Protein AF-A0A1H9EYM8-F1 (afdb_monomer_lite)

pLDDT: mean 91.27, std 9.32, range [53.41, 98.62]

Secondary structure (DSSP, 8-state):
-EEEEE-THHHHHHH-HHHHSHHHHHHHHHHHHHTTGGGGGT--HHHHHHHHHHHHHHHHHHHTT-----TTS--HHHHHHHHHHHHH--TT--TTTS-HHHHHHHHHHHHHT-SSHHHHHHHHHIIIIIIHHHHHHHHHGGGGGGGGGGG--HHHHHHHHTSSEEEES-SS-HHHHHHTTSS-EEETT--TTSB-TT-TT--GGGGGGGBS----S-HHHHHTSTTS-GGG-HHHHHT--EEEEEES--TTS-HHHHHHHHH-TTEEEEEEEESSHHHHHHHHHHS-GGGTTSEEEEEHHHHHHHS--

Radius of gyration: 19.39 Å; chains: 1; bounding box: 50×38×54 Å

Foldseek 3Di:
DEEEEEEQLLLCLLVHPCQRPQLNLLVLLLVCLVVVVCVVVVDDSVVLVVLLVLLFVLLLCLLVVVADADPPDDPVLLVVVSVVSVVQDDSPDGSSRDGLQSSLSSLVSQLRPDPDVVSVVVSVCCPPVNSLLSSLVSNCVQVVSQCSLVRFFPVRLVVLLVGQEYEYCDQHCSNCVSVVPSHHYAHLQFHLVAADPPQVPDDPSSRSSGTSGHRHSDCCSSPNCVVVDCRRVVVVLLVDAEEYEYAHDALPPDLPSLQSVLPNPRYQAYEYADQDVVRVVSNLVSNDDNHNVRYHYHHNVVVVVVRND

Sequence (309 aa):
MKTLIVGNGIDIQFGGVSEYCNYAILVRMLKNVNADKYSVLGFSKLDLLDILDTCEKTNKKIIQNEVGIPEENDYLFLQMEMARVRRMYTSDSSLLDIGLEDLFLAVEVLYLNSLNDEDRSFCQYAKDEILQPIILDAIYNDGKINELYKNYPDSFVRYLKSHDAIFTLNYDTNIESAVEGEVPVYHIHGCFSDYAKKTERKIESLKHMYCNGIMSWYWLEKFGDEELDSRYGISELKNIDGHVELLGMSPCNDEQLFIRLMENKRIKSCDYYYFDRSDAIEIRKHLCGHLAGHITNKSVKNFWKRYSA

Structure (mmCIF, N/CA/C/O backbone):
data_AF-A0A1H9EYM8-F1
#
_entry.id   AF-A0A1H9EYM8-F1
#
loop_
_atom_site.group_PDB
_atom_site.id
_atom_site.type_symbol
_atom_site.label_atom_id
_atom_site.label_alt_id
_atom_site.label_comp_id
_atom_site.label_asym_id
_atom_site.label_entity_id
_atom_site.label_seq_id
_atom_site.pdbx_PDB_ins_code
_atom_site.Cartn_x
_atom_site.Cartn_y
_atom_site.Cartn_z
_atom_site.occupancy
_atom_site.B_iso_or_equiv
_atom_site.auth_seq_id
_atom_site.auth_comp_id
_atom_site.auth_asym_id
_atom_site.auth_atom_id
_atom_site.pdbx_PDB_model_num
ATOM 1 N N . MET A 1 1 ? -10.970 11.462 21.144 1.00 90.00 1 MET A N 1
ATOM 2 C CA . MET A 1 1 ? -11.424 10.740 19.949 1.00 90.00 1 MET A CA 1
ATOM 3 C C . MET A 1 1 ? -10.901 9.308 19.976 1.00 90.00 1 MET A C 1
ATOM 5 O O . MET A 1 1 ? -9.856 9.055 20.577 1.00 90.00 1 MET A O 1
ATOM 9 N N . LYS A 1 2 ? -11.648 8.372 19.391 1.00 95.50 2 LYS A N 1
ATOM 10 C CA . LYS A 1 2 ? -11.254 6.992 19.123 1.00 95.50 2 LYS A CA 1
ATOM 11 C C . LYS A 1 2 ? -11.119 6.821 17.610 1.00 95.50 2 LYS A C 1
ATOM 13 O O . LYS A 1 2 ? -12.118 6.688 16.906 1.00 95.50 2 LYS A O 1
ATOM 18 N N . THR A 1 3 ? -9.886 6.831 17.125 1.00 98.38 3 THR A N 1
ATOM 19 C CA . THR A 1 3 ? -9.573 6.744 15.695 1.00 98.38 3 THR A CA 1
ATOM 20 C C . THR A 1 3 ? -9.034 5.370 15.341 1.00 98.38 3 THR A C 1
ATOM 22 O O . THR A 1 3 ? -8.248 4.801 16.095 1.00 98.38 3 THR A O 1
ATOM 25 N N . LEU A 1 4 ? -9.425 4.854 14.181 1.00 98.56 4 LEU A N 1
ATOM 26 C CA . LEU A 1 4 ? -8.879 3.628 13.614 1.00 98.56 4 LEU A CA 1
ATOM 27 C C . LEU A 1 4 ? -8.083 3.962 12.350 1.00 98.56 4 LEU A C 1
ATOM 29 O O . LEU A 1 4 ? -8.568 4.699 11.499 1.00 98.56 4 LEU A O 1
ATOM 33 N N . ILE A 1 5 ? -6.880 3.415 12.218 1.00 97.75 5 ILE A N 1
ATOM 34 C CA . ILE A 1 5 ? -6.086 3.458 10.990 1.00 97.75 5 ILE A CA 1
ATOM 35 C C . ILE A 1 5 ? -5.865 2.027 10.525 1.00 97.75 5 ILE A C 1
ATOM 37 O O . ILE A 1 5 ? -5.469 1.165 11.318 1.00 97.75 5 ILE A O 1
ATOM 41 N N . VAL A 1 6 ? -6.149 1.769 9.253 1.00 96.88 6 VAL A N 1
ATOM 42 C CA . VAL A 1 6 ? -6.163 0.415 8.708 1.00 96.88 6 VAL A CA 1
ATOM 43 C C . VAL A 1 6 ? -5.328 0.270 7.450 1.00 96.88 6 VAL A C 1
ATOM 45 O O . VAL A 1 6 ? -5.249 1.184 6.630 1.00 96.88 6 VAL A O 1
ATOM 48 N N . GLY A 1 7 ? -4.729 -0.910 7.303 1.00 95.25 7 GLY A N 1
ATOM 49 C CA . GLY A 1 7 ? -4.051 -1.339 6.083 1.00 95.25 7 GLY A CA 1
ATOM 50 C C . GLY A 1 7 ? -4.655 -2.605 5.479 1.00 95.25 7 GLY A C 1
ATOM 51 O O . GLY A 1 7 ? -5.687 -3.120 5.929 1.00 95.25 7 GLY A O 1
ATOM 52 N N . ASN A 1 8 ? -3.954 -3.146 4.483 1.00 94.19 8 ASN A N 1
ATOM 53 C CA . ASN A 1 8 ? -4.410 -4.268 3.655 1.00 94.19 8 ASN A CA 1
ATOM 54 C C . ASN A 1 8 ? -4.648 -5.574 4.430 1.00 94.19 8 ASN A C 1
ATOM 56 O O . ASN A 1 8 ? -5.220 -6.521 3.894 1.00 94.19 8 ASN A O 1
ATOM 60 N N . GLY A 1 9 ? -4.246 -5.653 5.702 1.00 95.88 9 GLY A N 1
ATOM 61 C CA . GLY A 1 9 ? -4.552 -6.791 6.561 1.00 95.88 9 GLY A CA 1
ATOM 62 C C . GLY A 1 9 ? -6.054 -7.063 6.700 1.00 95.88 9 GLY A C 1
ATOM 63 O O . GLY A 1 9 ? -6.423 -8.214 6.926 1.00 95.88 9 GLY A O 1
ATOM 64 N N . ILE A 1 10 ? -6.914 -6.048 6.535 1.00 96.75 10 ILE A N 1
ATOM 65 C CA . ILE A 1 10 ? -8.373 -6.236 6.470 1.00 96.75 10 ILE A CA 1
ATOM 66 C C . ILE A 1 10 ? -8.762 -6.984 5.188 1.00 96.75 10 ILE A C 1
ATOM 68 O O . ILE A 1 10 ? -9.443 -8.009 5.262 1.00 96.75 10 ILE A O 1
ATOM 72 N N . ASP A 1 11 ? -8.273 -6.541 4.032 1.00 97.56 11 ASP A N 1
ATOM 73 C CA . ASP A 1 11 ? -8.574 -7.165 2.738 1.00 97.56 11 ASP A CA 1
ATOM 74 C C . ASP A 1 11 ? -8.047 -8.601 2.688 1.00 97.56 11 ASP A C 1
ATOM 76 O O . ASP A 1 11 ? -8.721 -9.515 2.221 1.00 97.56 11 ASP A O 1
ATOM 80 N N . ILE A 1 12 ? -6.865 -8.843 3.259 1.00 96.94 12 ILE A N 1
ATOM 81 C CA . ILE A 1 12 ? -6.305 -10.189 3.416 1.00 96.94 12 ILE A CA 1
ATOM 82 C C . ILE A 1 12 ? -7.201 -11.054 4.308 1.00 96.94 12 ILE A C 1
ATOM 84 O O . ILE A 1 12 ? -7.421 -12.228 4.003 1.00 96.94 12 ILE A O 1
ATOM 88 N N . GLN A 1 13 ? -7.715 -10.499 5.407 1.00 96.88 13 GLN A N 1
ATOM 89 C CA . GLN A 1 13 ? -8.545 -11.242 6.351 1.00 96.88 13 GLN A CA 1
ATOM 90 C C . GLN A 1 13 ? -9.886 -11.669 5.737 1.00 96.88 13 GLN A C 1
ATOM 92 O O . GLN A 1 13 ? -10.323 -12.794 5.981 1.00 96.88 13 GLN A O 1
ATOM 97 N N . PHE A 1 14 ? -10.536 -10.800 4.960 1.00 96.94 14 PHE A N 1
ATOM 98 C CA . PHE A 1 14 ? -11.893 -11.043 4.444 1.00 96.94 14 PHE A CA 1
ATOM 99 C C . PHE A 1 14 ? -11.953 -11.430 2.962 1.00 96.94 14 PHE A C 1
ATOM 101 O O . PHE A 1 14 ? -12.967 -11.961 2.506 1.00 96.94 14 PHE A O 1
ATOM 108 N N . GLY A 1 15 ? -10.875 -11.206 2.216 1.00 96.44 15 GLY A N 1
ATOM 109 C CA . GLY A 1 15 ? -10.710 -11.625 0.826 1.00 96.44 15 GLY A CA 1
ATOM 110 C C . GLY A 1 15 ? -9.742 -12.794 0.635 1.00 96.44 15 GLY A C 1
ATOM 111 O O . GLY A 1 15 ? -9.758 -13.442 -0.408 1.00 96.44 15 GLY A O 1
ATOM 112 N N . GLY A 1 16 ? -8.938 -13.110 1.652 1.00 96.38 16 GLY A N 1
ATOM 113 C CA . GLY A 1 16 ? -8.064 -14.275 1.686 1.00 96.38 16 GLY A CA 1
ATOM 114 C C . GLY A 1 16 ? -6.616 -13.986 1.288 1.00 96.38 16 GLY A C 1
ATOM 115 O O . GLY A 1 16 ? -6.315 -13.225 0.368 1.00 96.38 16 GLY A O 1
ATOM 116 N N . VAL A 1 17 ? -5.695 -14.682 1.962 1.00 95.75 17 VAL A N 1
ATOM 117 C CA . VAL A 1 17 ? -4.242 -14.578 1.734 1.00 95.75 17 VAL A CA 1
ATOM 118 C C . VAL A 1 17 ? -3.866 -14.923 0.292 1.00 95.75 17 VAL A C 1
ATOM 120 O O . VAL A 1 17 ? -2.993 -14.277 -0.275 1.00 95.75 17 VAL A O 1
ATOM 123 N N . SER A 1 18 ? -4.535 -15.899 -0.329 1.00 96.56 18 SER A N 1
ATOM 124 C CA . SER A 1 18 ? -4.261 -16.303 -1.715 1.00 96.56 18 SER A CA 1
ATOM 125 C C . SER A 1 18 ? -4.633 -15.246 -2.754 1.00 96.56 18 SER A C 1
ATOM 127 O O . SER A 1 18 ? -4.222 -15.375 -3.903 1.00 96.56 18 SER A O 1
ATOM 129 N N . GLU A 1 19 ? -5.401 -14.229 -2.363 1.00 96.75 19 GLU A N 1
ATOM 130 C CA . GLU A 1 19 ? -5.860 -13.169 -3.252 1.00 96.75 19 GLU A CA 1
ATOM 131 C C . GLU A 1 19 ? -5.194 -11.835 -2.927 1.00 96.75 19 GLU A C 1
ATOM 133 O O . GLU A 1 19 ? -4.664 -11.210 -3.833 1.00 96.75 19 GLU A O 1
ATOM 138 N N . TYR A 1 20 ? -5.158 -11.397 -1.668 1.00 96.88 20 TYR A N 1
ATOM 139 C CA . TYR A 1 20 ? -4.823 -9.999 -1.351 1.00 96.88 20 TYR A CA 1
ATOM 140 C C . TYR A 1 20 ? -3.502 -9.803 -0.607 1.00 96.88 20 TYR A C 1
ATOM 142 O O . TYR A 1 20 ? -3.174 -8.685 -0.218 1.00 96.88 20 TYR A O 1
ATOM 150 N N . CYS A 1 21 ? -2.703 -10.860 -0.416 1.00 95.62 21 CYS A N 1
ATOM 151 C CA . CYS A 1 21 ? -1.336 -10.660 0.064 1.00 95.62 21 CYS A CA 1
ATOM 152 C C . CYS A 1 21 ? -0.430 -10.101 -1.048 1.00 95.62 21 CYS A C 1
ATOM 154 O O . CYS A 1 21 ? -0.705 -10.274 -2.236 1.00 95.62 21 CYS A O 1
ATOM 156 N N . ASN A 1 22 ? 0.688 -9.484 -0.653 1.00 94.50 22 ASN A N 1
ATOM 157 C CA . ASN A 1 22 ? 1.686 -8.909 -1.564 1.00 94.50 22 ASN A CA 1
ATOM 158 C C . ASN A 1 22 ? 2.082 -9.874 -2.699 1.00 94.50 22 ASN A C 1
ATOM 160 O O . ASN A 1 22 ? 2.002 -9.531 -3.876 1.00 94.50 22 ASN A O 1
ATOM 164 N N . TYR A 1 23 ? 2.414 -11.118 -2.339 1.00 96.50 23 TYR A N 1
ATOM 165 C CA . TYR A 1 23 ? 2.767 -12.169 -3.294 1.00 96.50 23 TYR A CA 1
ATOM 166 C C . TYR A 1 23 ? 1.644 -12.434 -4.310 1.00 96.50 23 TYR A C 1
ATOM 168 O O . TYR A 1 23 ? 1.892 -12.510 -5.512 1.00 96.50 23 TYR A O 1
ATOM 176 N N . ALA A 1 24 ? 0.394 -12.546 -3.851 1.00 98.12 24 ALA A N 1
ATOM 177 C CA . ALA A 1 24 ? -0.749 -12.816 -4.720 1.00 98.12 24 ALA A CA 1
ATOM 178 C C . ALA A 1 24 ? -1.009 -11.670 -5.712 1.00 98.12 24 ALA A C 1
ATOM 180 O O . ALA A 1 24 ? -1.299 -11.923 -6.884 1.00 98.12 24 ALA A O 1
ATOM 181 N N . ILE A 1 25 ? -0.844 -10.421 -5.267 1.00 98.31 25 ILE A N 1
ATOM 182 C CA . ILE A 1 25 ? -0.957 -9.228 -6.114 1.00 98.31 25 ILE A CA 1
ATOM 183 C C . ILE A 1 25 ? 0.135 -9.232 -7.192 1.00 98.31 25 ILE A C 1
ATOM 185 O O . ILE A 1 25 ? -0.185 -9.099 -8.373 1.00 98.31 25 ILE A O 1
ATOM 189 N N . LEU A 1 26 ? 1.399 -9.471 -6.829 1.00 98.00 26 LEU A N 1
ATOM 190 C CA . LEU A 1 26 ? 2.508 -9.547 -7.791 1.00 98.00 26 LEU A CA 1
ATOM 191 C C . LEU A 1 26 ? 2.336 -10.694 -8.796 1.00 98.00 26 LEU A C 1
ATOM 193 O O . LEU A 1 26 ? 2.548 -10.515 -9.997 1.00 98.00 26 LEU A O 1
ATOM 197 N N . VAL A 1 27 ? 1.871 -11.862 -8.340 1.00 98.50 27 VAL A N 1
ATOM 198 C CA . VAL A 1 27 ? 1.523 -12.980 -9.229 1.00 98.50 27 VAL A CA 1
ATOM 199 C C . VAL A 1 27 ? 0.413 -12.581 -10.201 1.00 98.50 27 VAL A C 1
ATOM 201 O O . VAL A 1 27 ? 0.489 -12.923 -11.384 1.00 98.50 27 VAL A O 1
ATOM 204 N N . ARG A 1 28 ? -0.620 -11.865 -9.742 1.00 98.56 28 ARG A N 1
ATOM 205 C CA . ARG A 1 28 ? -1.702 -11.387 -10.615 1.00 98.56 28 ARG A CA 1
ATOM 206 C C . ARG A 1 28 ? -1.192 -10.369 -11.631 1.00 98.56 28 ARG A C 1
ATOM 208 O O . ARG A 1 28 ? -1.511 -10.509 -12.807 1.00 98.56 28 ARG A O 1
ATOM 215 N N . MET A 1 29 ? -0.353 -9.423 -11.214 1.00 98.38 29 MET A N 1
ATOM 216 C CA . MET A 1 29 ? 0.304 -8.470 -12.112 1.00 98.38 29 MET A CA 1
ATOM 217 C C . MET A 1 29 ? 1.072 -9.204 -13.220 1.00 98.38 29 MET A C 1
ATOM 219 O O . MET A 1 29 ? 0.829 -8.965 -14.402 1.00 98.38 29 MET A O 1
ATOM 223 N N . LEU A 1 30 ? 1.925 -10.174 -12.867 1.00 98.44 30 LEU A N 1
ATOM 224 C CA . LEU A 1 30 ? 2.668 -10.967 -13.851 1.00 98.44 30 LEU A CA 1
ATOM 225 C C . LEU A 1 30 ? 1.757 -11.783 -14.769 1.00 98.44 30 LEU A C 1
ATOM 227 O O . LEU A 1 30 ? 2.055 -11.916 -15.956 1.00 98.44 30 LEU A O 1
ATOM 231 N N . LYS A 1 31 ? 0.651 -12.335 -14.258 1.00 98.50 31 LYS A N 1
ATOM 232 C CA . LYS A 1 31 ? -0.346 -13.026 -15.089 1.00 98.50 31 LYS A CA 1
ATOM 233 C C . LYS A 1 31 ? -0.996 -12.069 -16.086 1.00 98.50 31 LYS A C 1
ATOM 235 O O . LYS A 1 31 ? -1.095 -12.425 -17.257 1.00 98.50 31 LYS A O 1
ATOM 240 N N . ASN A 1 32 ? -1.371 -10.864 -15.656 1.00 98.38 32 ASN A N 1
ATOM 241 C CA . ASN A 1 32 ? -1.964 -9.841 -16.519 1.00 98.38 32 ASN A CA 1
ATOM 242 C C . ASN A 1 32 ? -0.994 -9.410 -17.630 1.00 98.38 32 ASN A C 1
ATOM 244 O O . ASN A 1 32 ? -1.381 -9.388 -18.799 1.00 98.38 32 ASN A O 1
ATOM 248 N N . VAL A 1 33 ? 0.276 -9.156 -17.288 1.00 98.38 33 VAL A N 1
ATOM 249 C CA . VAL A 1 33 ? 1.337 -8.857 -18.268 1.00 98.38 33 VAL A CA 1
ATOM 250 C C . VAL A 1 33 ? 1.516 -10.025 -19.240 1.00 98.38 33 VAL A C 1
ATOM 252 O O . VAL A 1 33 ? 1.540 -9.840 -20.454 1.00 98.38 33 VAL A O 1
ATOM 255 N N . ASN A 1 34 ? 1.591 -11.260 -18.734 1.00 98.38 34 ASN A N 1
ATOM 256 C CA . ASN A 1 34 ? 1.801 -12.431 -19.581 1.00 98.38 34 ASN A CA 1
ATOM 257 C C . ASN A 1 34 ? 0.634 -12.746 -20.517 1.00 98.38 34 ASN A C 1
ATOM 259 O O . ASN A 1 34 ? 0.879 -13.308 -21.589 1.00 98.38 34 ASN A O 1
ATOM 263 N N . ALA A 1 35 ? -0.583 -12.386 -20.115 1.00 98.06 35 ALA A N 1
ATOM 264 C CA . ALA A 1 35 ? -1.804 -12.494 -20.904 1.00 98.06 35 ALA A CA 1
ATOM 265 C C . ALA A 1 35 ? -1.993 -11.333 -21.897 1.00 98.06 35 ALA A C 1
ATOM 267 O O . ALA A 1 35 ? -3.018 -11.291 -22.570 1.00 98.06 35 ALA A O 1
ATOM 268 N N . ASP A 1 36 ? -1.031 -10.408 -21.986 1.00 97.44 36 ASP A N 1
ATOM 269 C CA . ASP A 1 36 ? -1.069 -9.251 -22.886 1.00 97.44 36 ASP A CA 1
ATOM 270 C C . ASP A 1 36 ? -2.261 -8.307 -22.615 1.00 97.44 36 ASP A C 1
ATOM 272 O O . ASP A 1 36 ? -2.760 -7.623 -23.512 1.00 97.44 36 ASP A O 1
ATOM 276 N N . LYS A 1 37 ? -2.719 -8.250 -21.348 1.00 97.19 37 LYS A N 1
ATOM 277 C CA . LYS A 1 37 ? -3.889 -7.460 -20.905 1.00 97.19 37 LYS A CA 1
ATOM 278 C C . LYS A 1 37 ? -3.764 -5.976 -21.269 1.00 97.19 37 LYS A C 1
ATOM 280 O O . LYS A 1 37 ? -4.763 -5.328 -21.571 1.00 97.19 37 LYS A O 1
ATOM 285 N N . TYR A 1 38 ? -2.544 -5.442 -21.242 1.00 96.62 38 TYR A N 1
ATOM 286 C CA . TYR A 1 38 ? -2.270 -4.013 -21.416 1.00 96.62 38 TYR A CA 1
ATOM 287 C C . TYR A 1 38 ? -1.927 -3.608 -22.859 1.00 96.62 38 TYR A C 1
ATOM 289 O O . TYR A 1 38 ? -1.707 -2.426 -23.118 1.00 96.62 38 TYR A O 1
ATOM 297 N N . SER A 1 39 ? -1.963 -4.541 -23.817 1.00 95.56 39 SER A N 1
ATOM 298 C CA . SER A 1 39 ? -1.790 -4.243 -25.251 1.00 95.56 39 SER A CA 1
ATOM 299 C C . SER A 1 39 ? -2.803 -3.217 -25.769 1.00 95.56 39 SER A C 1
ATOM 301 O O . SER A 1 39 ? -2.493 -2.411 -26.645 1.00 95.56 39 SER A O 1
ATOM 303 N N . VAL A 1 40 ? -3.996 -3.173 -25.165 1.00 93.12 40 VAL A N 1
ATOM 304 C CA . VAL A 1 40 ? -5.054 -2.196 -25.469 1.00 93.12 40 VAL A CA 1
ATOM 305 C C . VAL A 1 40 ? -4.630 -0.749 -25.184 1.00 93.12 40 VAL A C 1
ATOM 307 O O . VAL A 1 40 ? -5.195 0.180 -25.755 1.00 93.12 40 VAL A O 1
ATOM 310 N N . LEU A 1 41 ? -3.650 -0.561 -24.293 1.00 91.81 41 LEU A N 1
ATOM 311 C CA . LEU A 1 41 ? -3.049 0.727 -23.942 1.00 91.81 41 LEU A CA 1
ATOM 312 C C . LEU A 1 41 ? -1.805 1.032 -24.795 1.00 91.81 41 LEU A C 1
ATOM 314 O O . LEU A 1 41 ? -1.166 2.060 -24.601 1.00 91.81 41 LEU A O 1
ATOM 318 N N . GLY A 1 42 ? -1.455 0.147 -25.734 1.00 92.62 42 GLY A N 1
ATOM 319 C CA . GLY A 1 42 ? -0.242 0.240 -26.542 1.00 92.62 42 GLY A CA 1
ATOM 320 C C . GLY A 1 42 ? 1.015 -0.289 -25.848 1.00 92.62 42 GLY A C 1
ATOM 321 O O . GLY A 1 42 ? 2.107 -0.111 -26.381 1.00 92.62 42 GLY A O 1
ATOM 322 N N . PHE A 1 43 ? 0.893 -0.939 -24.686 1.00 94.94 43 PHE A N 1
ATOM 323 C CA . PHE A 1 43 ? 2.043 -1.507 -23.984 1.00 94.94 43 PHE A CA 1
ATOM 324 C C . PHE A 1 43 ? 2.397 -2.890 -24.530 1.00 94.94 43 PHE A C 1
ATOM 326 O O . PHE A 1 43 ? 1.567 -3.797 -24.553 1.00 94.94 43 PHE A O 1
ATOM 333 N N . SER A 1 44 ? 3.653 -3.052 -24.943 1.00 96.62 44 SER A N 1
ATOM 334 C CA . SER A 1 44 ? 4.223 -4.336 -25.351 1.00 96.62 44 SER A CA 1
ATOM 335 C C . SER A 1 44 ? 4.481 -5.212 -24.127 1.00 96.62 44 SER A C 1
ATOM 337 O O . SER A 1 44 ? 5.135 -4.788 -23.174 1.00 96.62 44 SER A O 1
ATOM 339 N N . LYS A 1 45 ? 4.033 -6.473 -24.169 1.00 97.88 45 LYS A N 1
ATOM 340 C CA . LYS A 1 45 ? 4.367 -7.474 -23.146 1.00 97.88 45 LYS A CA 1
ATOM 341 C C . LYS A 1 45 ? 5.874 -7.579 -22.887 1.00 97.88 45 LYS A C 1
ATOM 343 O O . LYS A 1 45 ? 6.267 -7.758 -21.737 1.00 97.88 45 LYS A O 1
ATOM 348 N N . LEU A 1 46 ? 6.706 -7.522 -23.930 1.00 97.75 46 LEU A N 1
ATOM 349 C CA . LEU A 1 46 ? 8.159 -7.654 -23.778 1.00 97.75 46 LEU A CA 1
ATOM 350 C C . LEU A 1 46 ? 8.737 -6.474 -22.995 1.00 97.75 46 LEU A C 1
ATOM 352 O O . LEU A 1 46 ? 9.513 -6.695 -22.073 1.00 97.75 46 LEU A O 1
ATOM 356 N N . ASP A 1 47 ? 8.287 -5.260 -23.298 1.00 96.88 47 ASP A N 1
ATOM 357 C CA . ASP A 1 47 ? 8.761 -4.031 -22.658 1.00 96.88 47 ASP A CA 1
ATOM 358 C C . ASP A 1 47 ? 8.361 -4.012 -21.177 1.00 96.88 47 ASP A C 1
ATOM 360 O O . ASP A 1 47 ? 9.162 -3.681 -20.308 1.00 96.88 47 ASP A O 1
ATOM 364 N N . LEU A 1 48 ? 7.134 -4.447 -20.864 1.00 98.12 48 LEU A N 1
ATOM 365 C CA . LEU A 1 48 ? 6.673 -4.571 -19.479 1.00 98.12 48 LEU A CA 1
ATOM 366 C C . LEU A 1 48 ? 7.500 -5.590 -18.685 1.00 98.12 48 LEU A C 1
ATOM 368 O O . LEU A 1 48 ? 7.830 -5.344 -17.526 1.00 98.12 48 LEU A O 1
ATOM 372 N N . LEU A 1 49 ? 7.838 -6.732 -19.290 1.00 98.19 49 LEU A N 1
ATOM 373 C CA . LEU A 1 49 ? 8.696 -7.730 -18.648 1.00 98.19 49 LEU A CA 1
ATOM 374 C C . LEU A 1 49 ? 10.128 -7.213 -18.454 1.00 98.19 49 LEU A C 1
ATOM 376 O O . LEU A 1 49 ? 10.718 -7.494 -17.415 1.00 98.19 49 LEU A O 1
ATOM 380 N N . ASP A 1 50 ? 10.659 -6.441 -19.403 1.00 97.94 50 ASP A N 1
ATOM 381 C CA . ASP A 1 50 ? 11.994 -5.838 -19.313 1.00 97.94 50 ASP A CA 1
ATOM 382 C C . ASP A 1 50 ? 12.083 -4.786 -18.196 1.00 97.94 50 ASP A C 1
ATOM 384 O O . ASP A 1 50 ? 13.038 -4.782 -17.416 1.00 97.94 50 ASP A O 1
ATOM 388 N N . ILE A 1 51 ? 11.044 -3.958 -18.027 1.00 97.69 51 ILE A N 1
ATOM 389 C CA . ILE A 1 51 ? 10.945 -3.009 -16.905 1.00 97.69 51 ILE A CA 1
ATOM 390 C C . ILE A 1 51 ? 10.951 -3.755 -15.563 1.00 97.69 51 ILE A C 1
ATOM 392 O O . ILE A 1 51 ? 11.688 -3.380 -14.647 1.00 97.69 51 ILE A O 1
ATOM 396 N N . LEU A 1 52 ? 10.154 -4.820 -15.434 1.00 97.81 52 LEU A N 1
ATOM 397 C CA . LEU A 1 52 ? 10.069 -5.605 -14.198 1.00 97.81 52 LEU A CA 1
ATOM 398 C C . LEU A 1 52 ? 11.383 -6.334 -13.879 1.00 97.81 52 LEU A C 1
ATOM 400 O O . LEU A 1 52 ? 11.823 -6.318 -12.730 1.00 97.81 52 LEU A O 1
ATOM 404 N N . ASP A 1 53 ? 12.036 -6.919 -14.885 1.00 97.44 53 ASP A N 1
ATOM 405 C CA . ASP A 1 53 ? 13.354 -7.552 -14.744 1.00 97.44 53 ASP A CA 1
ATOM 406 C C . ASP A 1 53 ? 14.437 -6.527 -14.368 1.00 97.44 53 ASP A C 1
ATOM 408 O O . ASP A 1 53 ? 15.274 -6.779 -13.498 1.00 97.44 53 ASP A O 1
ATOM 412 N N . THR A 1 54 ? 14.382 -5.325 -14.944 1.00 97.19 54 THR A N 1
ATOM 413 C CA . THR A 1 54 ? 15.274 -4.214 -14.589 1.00 97.19 54 THR A CA 1
ATOM 414 C C . THR A 1 54 ? 15.080 -3.777 -13.133 1.00 97.19 54 THR A C 1
ATOM 416 O O . THR A 1 54 ? 16.064 -3.564 -12.411 1.00 97.19 54 THR A O 1
ATOM 419 N N . CYS A 1 55 ? 13.831 -3.712 -12.659 1.00 96.50 55 CYS A N 1
ATOM 420 C CA . CYS A 1 55 ? 13.518 -3.438 -11.255 1.00 96.50 55 CYS A CA 1
ATOM 421 C C . CYS A 1 55 ? 14.039 -4.549 -10.331 1.00 96.50 55 CYS A C 1
ATOM 423 O O . CYS A 1 55 ? 14.674 -4.252 -9.319 1.00 96.50 55 CYS A O 1
ATOM 425 N N . GLU A 1 56 ? 13.835 -5.823 -10.683 1.00 96.00 56 GLU A N 1
ATOM 426 C CA . GLU A 1 56 ? 14.342 -6.964 -9.910 1.00 96.00 56 GLU A CA 1
ATOM 427 C C . GLU A 1 56 ? 15.875 -6.939 -9.806 1.00 96.00 56 GLU A C 1
ATOM 429 O O . GLU A 1 56 ? 16.431 -7.039 -8.710 1.00 96.00 56 GLU A O 1
ATOM 434 N N . LYS A 1 57 ? 16.577 -6.749 -10.930 1.00 96.50 57 LYS A N 1
ATOM 435 C CA . LYS A 1 57 ? 18.046 -6.643 -10.965 1.00 96.50 57 LYS A CA 1
ATOM 436 C C . LYS A 1 57 ? 18.555 -5.488 -10.113 1.00 96.50 57 LYS A C 1
ATOM 438 O O . LYS A 1 57 ? 19.565 -5.627 -9.424 1.00 96.50 57 LYS A O 1
ATOM 443 N N . THR A 1 58 ? 17.864 -4.354 -10.149 1.00 96.25 58 THR A N 1
ATOM 444 C CA . THR A 1 58 ? 18.227 -3.189 -9.339 1.00 96.25 58 THR A CA 1
ATOM 445 C C . THR A 1 58 ? 18.013 -3.464 -7.856 1.00 96.25 58 THR A C 1
ATOM 447 O O . THR A 1 58 ? 18.915 -3.212 -7.062 1.00 96.25 58 THR A O 1
ATOM 450 N N . ASN A 1 59 ? 16.888 -4.074 -7.477 1.00 95.38 59 ASN A N 1
ATOM 451 C CA . ASN A 1 59 ? 16.650 -4.493 -6.097 1.00 95.38 59 ASN A CA 1
ATOM 452 C C . ASN A 1 59 ? 17.712 -5.478 -5.596 1.00 95.38 59 ASN A C 1
ATOM 454 O O . ASN A 1 59 ? 18.213 -5.306 -4.486 1.00 95.38 59 ASN A O 1
ATOM 458 N N . LYS A 1 60 ? 18.155 -6.436 -6.421 1.00 95.94 60 LYS A N 1
ATOM 459 C CA . LYS A 1 60 ? 19.273 -7.331 -6.066 1.00 95.94 60 LYS A CA 1
ATOM 460 C C . LYS A 1 60 ? 20.555 -6.558 -5.761 1.00 95.94 60 LYS A C 1
ATOM 462 O O . LYS A 1 60 ? 21.154 -6.782 -4.710 1.00 95.94 60 LYS A O 1
ATOM 467 N N . LYS A 1 61 ? 20.912 -5.571 -6.590 1.00 96.44 61 LYS A N 1
ATOM 468 C CA . LYS A 1 61 ? 22.057 -4.684 -6.318 1.00 96.44 61 LYS A CA 1
ATOM 469 C C . LYS A 1 61 ? 21.886 -3.897 -5.017 1.00 96.44 61 LYS A C 1
ATOM 471 O O . LYS A 1 61 ? 22.857 -3.717 -4.283 1.00 96.44 61 LYS A O 1
ATOM 476 N N . ILE A 1 62 ? 20.673 -3.430 -4.703 1.00 95.94 62 ILE A N 1
ATOM 477 C CA . ILE A 1 62 ? 20.383 -2.731 -3.439 1.00 95.94 62 ILE A CA 1
ATOM 478 C C . ILE A 1 62 ? 20.619 -3.676 -2.256 1.00 95.94 62 ILE A C 1
ATOM 480 O O . ILE A 1 62 ? 21.355 -3.310 -1.337 1.00 95.94 62 ILE A O 1
ATOM 484 N N . ILE A 1 63 ? 20.055 -4.889 -2.303 1.00 95.94 63 ILE A N 1
ATOM 485 C CA . ILE A 1 63 ? 20.184 -5.936 -1.274 1.00 95.94 63 ILE A CA 1
ATOM 486 C C . ILE A 1 63 ? 21.655 -6.309 -1.050 1.00 95.94 63 ILE A C 1
ATOM 488 O O . ILE A 1 63 ? 22.103 -6.411 0.091 1.00 95.94 63 ILE A O 1
ATOM 492 N N . GLN A 1 64 ? 22.424 -6.458 -2.129 1.00 95.56 64 GLN A N 1
ATOM 493 C CA . GLN A 1 64 ? 23.847 -6.813 -2.093 1.00 95.56 64 GLN A CA 1
ATOM 494 C C . GLN A 1 64 ? 24.767 -5.628 -1.760 1.00 95.56 64 GLN A C 1
ATOM 496 O O . GLN A 1 64 ? 25.976 -5.810 -1.630 1.00 95.56 64 GLN A O 1
ATOM 501 N N . ASN A 1 65 ? 24.210 -4.423 -1.578 1.00 95.06 65 ASN A N 1
ATOM 502 C CA . ASN A 1 65 ? 24.962 -3.187 -1.3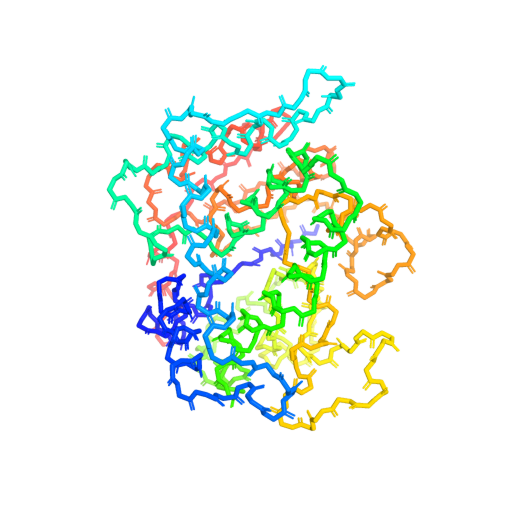51 1.00 95.06 65 ASN A CA 1
ATOM 503 C C . ASN A 1 65 ? 25.958 -2.864 -2.490 1.00 95.06 65 ASN A C 1
ATOM 505 O O . ASN A 1 65 ? 27.030 -2.313 -2.254 1.00 95.06 65 ASN A O 1
ATOM 509 N N . GLU A 1 66 ? 25.592 -3.201 -3.729 1.00 95.56 66 GLU A N 1
ATOM 510 C CA . GLU A 1 66 ? 26.374 -2.955 -4.953 1.00 95.56 66 GLU A CA 1
ATOM 511 C C . GLU A 1 66 ? 25.997 -1.640 -5.653 1.00 95.56 66 GLU A C 1
ATOM 513 O O . GLU A 1 66 ? 26.692 -1.193 -6.564 1.00 95.56 66 GLU A O 1
ATOM 518 N N . VAL A 1 67 ? 24.892 -1.016 -5.238 1.00 93.69 67 VAL A N 1
ATOM 519 C CA . VAL A 1 67 ? 24.456 0.303 -5.707 1.00 93.69 67 VAL A CA 1
ATOM 520 C C . VAL A 1 67 ? 24.173 1.217 -4.518 1.00 93.69 67 VAL A C 1
ATOM 522 O O . VAL A 1 67 ? 23.654 0.788 -3.479 1.00 93.69 67 VAL A O 1
ATOM 525 N N . GLY A 1 68 ? 24.542 2.484 -4.683 1.00 87.00 68 GLY A N 1
ATOM 526 C CA . GLY A 1 68 ? 24.314 3.564 -3.733 1.00 87.00 68 GLY A CA 1
ATOM 527 C C . GLY A 1 68 ? 23.586 4.733 -4.387 1.00 87.00 68 GLY A C 1
ATOM 528 O O . GLY A 1 68 ? 23.229 4.696 -5.565 1.00 87.00 68 GLY A O 1
ATOM 529 N N . ILE A 1 69 ? 23.382 5.779 -3.599 1.00 85.50 69 ILE A N 1
ATOM 530 C CA . ILE A 1 69 ? 22.936 7.078 -4.095 1.00 85.50 69 ILE A CA 1
ATOM 531 C C . ILE A 1 69 ? 24.158 7.982 -4.337 1.00 85.50 69 ILE A C 1
ATOM 533 O O . ILE A 1 69 ? 25.168 7.811 -3.646 1.00 85.50 69 ILE A O 1
ATOM 537 N N . PRO A 1 70 ? 24.095 8.940 -5.275 1.00 82.56 70 PRO A N 1
ATOM 538 C CA . PRO A 1 70 ? 25.145 9.946 -5.434 1.00 82.56 70 PRO A CA 1
ATOM 539 C C . PRO A 1 70 ? 25.359 10.759 -4.144 1.00 82.56 70 PRO A C 1
ATOM 541 O O . PRO A 1 70 ? 24.391 11.141 -3.488 1.00 82.56 70 PRO A O 1
ATOM 544 N N . GLU A 1 71 ? 26.619 11.053 -3.797 1.00 73.00 71 GLU A N 1
ATOM 545 C CA . GLU A 1 71 ? 27.000 11.772 -2.560 1.00 73.00 71 GLU A CA 1
ATOM 546 C C . GLU A 1 71 ? 26.500 13.228 -2.509 1.00 73.00 71 GLU A C 1
ATOM 548 O O . GLU A 1 71 ? 26.516 13.861 -1.456 1.00 73.00 71 GLU A O 1
ATOM 553 N N . GLU A 1 72 ? 26.052 13.765 -3.643 1.00 64.75 72 GLU A N 1
ATOM 554 C CA . GLU A 1 72 ? 25.764 15.189 -3.826 1.00 64.75 72 GLU A CA 1
ATOM 555 C C . GLU A 1 72 ? 24.425 15.642 -3.210 1.00 64.75 72 GLU A C 1
ATOM 557 O O . GLU A 1 72 ? 24.152 16.839 -3.182 1.00 64.75 72 GLU A O 1
ATOM 562 N N . ASN A 1 73 ? 23.612 14.724 -2.666 1.00 62.31 73 ASN A N 1
ATOM 563 C CA . ASN A 1 73 ? 22.280 15.018 -2.126 1.00 62.31 73 ASN A CA 1
ATOM 564 C C . ASN A 1 73 ? 21.971 14.241 -0.831 1.00 62.31 73 ASN A C 1
ATOM 566 O O . ASN A 1 73 ? 22.202 13.034 -0.728 1.00 62.31 73 ASN A O 1
ATOM 570 N N . ASP A 1 74 ? 21.359 14.925 0.141 1.00 68.75 74 ASP A N 1
ATOM 571 C CA . ASP A 1 74 ? 20.893 14.333 1.402 1.00 68.75 74 ASP A CA 1
ATOM 572 C C . ASP A 1 74 ? 19.562 13.581 1.202 1.00 68.75 74 ASP A C 1
ATOM 574 O O . ASP A 1 74 ? 18.480 14.059 1.545 1.00 68.75 74 ASP A O 1
ATOM 578 N N . TYR A 1 75 ? 19.622 12.394 0.589 1.00 81.88 75 TYR A N 1
ATOM 579 C CA . TYR A 1 75 ? 18.464 11.502 0.445 1.00 81.88 75 TYR A CA 1
ATOM 580 C C . TYR A 1 75 ? 18.299 10.573 1.659 1.00 81.88 75 TYR A C 1
ATOM 582 O O . TYR A 1 75 ? 18.190 9.355 1.507 1.00 81.88 75 TYR A O 1
ATOM 590 N N . LEU A 1 76 ? 18.283 11.127 2.875 1.00 81.50 76 LEU A N 1
ATOM 591 C CA . LEU A 1 76 ? 18.238 10.353 4.122 1.00 81.50 76 LEU A CA 1
ATOM 592 C C . LEU A 1 76 ? 17.149 9.264 4.131 1.00 81.50 76 LEU A C 1
ATOM 594 O O . LEU A 1 76 ? 17.438 8.109 4.438 1.00 81.50 76 LEU A O 1
ATOM 598 N N . PHE A 1 77 ? 15.914 9.597 3.739 1.00 80.50 77 PHE A N 1
ATOM 599 C CA . PHE A 1 77 ? 14.815 8.623 3.696 1.00 80.50 77 PHE A CA 1
ATOM 600 C C . PHE A 1 77 ? 15.073 7.484 2.706 1.00 80.50 77 PHE A C 1
ATOM 602 O O . PHE A 1 77 ? 14.835 6.326 3.031 1.00 80.50 77 PHE A O 1
ATOM 609 N N . LEU A 1 78 ? 15.628 7.788 1.530 1.00 85.94 78 LEU A N 1
ATOM 610 C CA . LEU A 1 78 ? 15.985 6.763 0.552 1.00 85.94 78 LEU A CA 1
ATOM 611 C C . LEU A 1 78 ? 17.078 5.836 1.100 1.00 85.94 78 LEU A C 1
ATOM 613 O O . LEU A 1 78 ? 16.982 4.618 0.970 1.00 85.94 78 LEU A O 1
ATOM 617 N N . GLN A 1 79 ? 18.090 6.393 1.774 1.00 87.81 79 GLN A N 1
ATOM 618 C CA . GLN A 1 79 ? 19.126 5.590 2.429 1.00 87.81 79 GLN A CA 1
ATOM 619 C C . GLN A 1 79 ? 18.537 4.677 3.515 1.00 87.81 79 GLN A C 1
ATOM 621 O O . GLN A 1 79 ? 18.944 3.517 3.631 1.00 87.81 79 GLN A O 1
ATOM 626 N N . MET A 1 80 ? 17.578 5.178 4.302 1.00 85.94 80 MET A N 1
ATOM 627 C CA . MET A 1 80 ? 16.876 4.397 5.323 1.00 85.94 80 MET A CA 1
ATOM 628 C C . MET A 1 80 ? 16.096 3.231 4.704 1.00 85.94 80 MET A C 1
ATOM 630 O O . MET A 1 80 ? 16.215 2.105 5.196 1.00 85.94 80 MET A O 1
ATOM 634 N N . GLU A 1 81 ? 15.388 3.467 3.597 1.00 87.88 81 GLU A N 1
ATOM 635 C CA . GLU A 1 81 ? 14.653 2.430 2.867 1.00 87.88 81 GLU A CA 1
ATOM 636 C C . GLU A 1 81 ? 15.586 1.390 2.238 1.00 87.88 81 GLU A C 1
ATOM 638 O O . GLU A 1 81 ? 15.394 0.190 2.433 1.00 87.88 81 GLU A O 1
ATOM 643 N N . MET A 1 82 ? 16.679 1.808 1.591 1.00 91.50 82 MET A N 1
ATOM 644 C CA . MET A 1 82 ? 17.698 0.875 1.092 1.00 91.50 82 MET A CA 1
ATOM 645 C C . MET A 1 82 ? 18.295 0.032 2.230 1.00 91.50 82 MET A C 1
ATOM 647 O O . MET A 1 82 ? 18.508 -1.173 2.080 1.00 91.50 82 MET A O 1
ATOM 651 N N . ALA A 1 83 ? 18.540 0.635 3.397 1.00 90.50 83 ALA A N 1
ATOM 652 C CA . ALA A 1 83 ? 19.013 -0.089 4.570 1.00 90.50 83 ALA A CA 1
ATOM 653 C C . ALA A 1 83 ? 17.957 -1.065 5.118 1.00 90.50 83 ALA A C 1
ATOM 655 O O . ALA A 1 83 ? 18.332 -2.137 5.598 1.00 90.50 83 ALA A O 1
ATOM 656 N N . ARG A 1 84 ? 16.660 -0.728 5.063 1.00 89.25 84 ARG A N 1
ATOM 657 C CA . ARG A 1 84 ? 15.558 -1.642 5.410 1.00 89.25 84 ARG A CA 1
ATOM 658 C C . ARG A 1 84 ? 15.539 -2.842 4.466 1.00 89.25 84 ARG A C 1
ATOM 660 O O . ARG A 1 84 ? 15.585 -3.970 4.951 1.00 89.25 84 ARG A O 1
ATOM 667 N N . VAL A 1 85 ? 15.551 -2.610 3.156 1.00 91.56 85 VAL A N 1
ATOM 668 C CA . VAL A 1 85 ? 15.561 -3.651 2.113 1.00 91.56 85 VAL A CA 1
ATOM 669 C C . VAL A 1 85 ? 16.713 -4.640 2.322 1.00 91.56 85 VAL A C 1
ATOM 671 O O . VAL A 1 85 ? 16.486 -5.848 2.352 1.00 91.56 85 VAL A O 1
ATOM 674 N N . ARG A 1 86 ? 17.928 -4.149 2.602 1.00 93.31 86 ARG A N 1
ATOM 675 C CA . ARG A 1 86 ? 19.106 -4.990 2.912 1.00 93.31 86 ARG A CA 1
ATOM 676 C C . ARG A 1 86 ? 18.951 -5.864 4.158 1.00 93.31 86 ARG A C 1
ATOM 678 O O . ARG A 1 86 ? 19.598 -6.899 4.257 1.00 93.31 86 ARG A O 1
ATOM 685 N N . ARG A 1 87 ? 18.148 -5.438 5.139 1.00 90.06 87 ARG A N 1
ATOM 686 C CA . ARG A 1 87 ? 17.874 -6.224 6.355 1.00 90.06 87 ARG A CA 1
ATOM 687 C C . ARG A 1 87 ? 16.736 -7.222 6.164 1.00 90.06 87 ARG A C 1
ATOM 689 O O . ARG A 1 87 ? 16.716 -8.230 6.863 1.00 90.06 87 ARG A O 1
ATOM 696 N N . MET A 1 88 ? 15.774 -6.907 5.297 1.00 86.88 88 MET A N 1
ATOM 697 C CA . MET A 1 88 ? 14.553 -7.697 5.119 1.00 86.88 88 MET A CA 1
ATOM 698 C C . MET A 1 88 ? 14.716 -8.839 4.119 1.00 86.88 88 MET A C 1
ATOM 700 O O . MET A 1 88 ? 14.111 -9.892 4.313 1.00 86.88 88 MET A O 1
ATOM 704 N N . TYR A 1 89 ? 15.519 -8.646 3.074 1.00 92.38 89 TYR A N 1
ATOM 705 C CA . TYR A 1 89 ? 15.634 -9.599 1.973 1.00 92.38 89 TYR A CA 1
ATOM 706 C C . TYR A 1 89 ? 16.990 -10.295 1.928 1.00 92.38 89 TYR A C 1
ATOM 708 O O . TYR A 1 89 ? 17.969 -9.870 2.542 1.00 92.38 89 TYR A O 1
ATOM 716 N N . THR A 1 90 ? 17.037 -11.383 1.166 1.00 92.44 90 THR A N 1
ATOM 717 C CA . THR A 1 90 ? 18.258 -12.152 0.900 1.00 92.44 90 THR A CA 1
ATOM 718 C C . THR A 1 90 ? 18.671 -11.979 -0.558 1.00 92.44 90 THR A C 1
ATOM 720 O O . THR A 1 90 ? 17.856 -11.578 -1.385 1.00 92.44 90 THR A O 1
ATOM 723 N N . SER A 1 91 ? 19.919 -12.300 -0.907 1.00 87.56 91 SER A N 1
ATOM 724 C CA . SER A 1 91 ? 20.412 -12.184 -2.292 1.00 87.56 91 SER A CA 1
ATOM 725 C C . SER A 1 91 ? 19.623 -13.018 -3.308 1.00 87.56 91 SER A C 1
ATOM 727 O O . SER A 1 91 ? 19.635 -12.699 -4.494 1.00 87.56 91 SER A O 1
ATOM 729 N N . ASP A 1 92 ? 18.938 -14.065 -2.842 1.00 91.06 92 ASP A N 1
ATOM 730 C CA . ASP A 1 92 ? 18.155 -14.977 -3.679 1.00 91.06 92 ASP A CA 1
ATOM 731 C C . ASP A 1 92 ? 16.692 -14.528 -3.835 1.00 91.06 92 ASP A C 1
ATOM 733 O O . ASP A 1 92 ? 15.927 -15.175 -4.550 1.00 91.06 92 ASP A O 1
ATOM 737 N N . SER A 1 93 ? 16.293 -13.425 -3.188 1.00 92.75 93 SER A N 1
ATOM 738 C CA . SER A 1 93 ? 14.949 -12.859 -3.311 1.00 92.75 93 SER A CA 1
ATOM 739 C C . SER A 1 93 ? 14.655 -12.456 -4.762 1.00 92.75 93 SER A C 1
ATOM 741 O O . SER A 1 93 ? 15.445 -11.775 -5.422 1.00 92.75 93 SER A O 1
ATOM 743 N N . SER A 1 94 ? 13.503 -12.902 -5.256 1.00 93.75 94 SER A N 1
ATOM 744 C CA . SER A 1 94 ? 12.983 -12.626 -6.594 1.00 93.75 94 SER A CA 1
ATOM 745 C C . SER A 1 94 ? 11.984 -11.469 -6.585 1.00 93.75 94 SER A C 1
ATOM 747 O O . SER A 1 94 ? 11.604 -10.960 -5.528 1.00 93.75 94 SER A O 1
ATOM 749 N N . LEU A 1 95 ? 11.488 -11.097 -7.769 1.00 93.56 95 LEU A N 1
ATOM 750 C CA . LEU A 1 95 ? 10.410 -10.120 -7.921 1.00 93.56 95 LEU A CA 1
ATOM 751 C C . LEU A 1 95 ? 9.184 -10.422 -7.044 1.00 93.56 95 LEU A C 1
ATOM 753 O O . LEU A 1 95 ? 8.541 -9.497 -6.571 1.00 93.56 95 LEU A O 1
ATOM 757 N N . LEU A 1 96 ? 8.848 -11.698 -6.829 1.00 96.00 96 LEU A N 1
ATOM 758 C CA . LEU A 1 96 ? 7.665 -12.093 -6.057 1.00 96.00 96 LEU A CA 1
ATOM 759 C C . LEU A 1 96 ? 7.872 -12.035 -4.535 1.00 96.00 96 LEU A C 1
ATOM 761 O O . LEU A 1 96 ? 6.897 -12.138 -3.790 1.00 96.00 96 LEU A O 1
ATOM 765 N N . ASP A 1 97 ? 9.119 -11.884 -4.083 1.00 93.88 97 ASP A N 1
ATOM 766 C CA . ASP A 1 97 ? 9.489 -11.901 -2.664 1.00 93.88 97 ASP A CA 1
ATOM 767 C C . ASP A 1 97 ? 9.598 -10.494 -2.057 1.00 93.88 97 ASP A C 1
ATOM 769 O O . ASP A 1 97 ? 9.612 -10.356 -0.833 1.00 93.88 97 ASP A O 1
ATOM 773 N N . ILE A 1 98 ? 9.676 -9.456 -2.895 1.00 92.12 98 ILE A N 1
ATOM 774 C CA . ILE A 1 98 ? 9.805 -8.054 -2.472 1.00 92.12 98 ILE A CA 1
ATOM 775 C C . ILE A 1 98 ? 8.442 -7.365 -2.333 1.00 92.12 98 ILE A C 1
ATOM 777 O O . ILE A 1 98 ? 7.445 -7.810 -2.901 1.00 92.12 98 ILE A O 1
ATOM 781 N N . GLY A 1 99 ? 8.386 -6.268 -1.578 1.00 91.25 99 GLY A N 1
ATOM 782 C CA . GLY A 1 99 ? 7.187 -5.440 -1.445 1.00 91.25 99 GLY A CA 1
ATOM 783 C C . GLY A 1 99 ? 6.841 -4.692 -2.736 1.00 91.25 99 GLY A C 1
ATOM 784 O O . GLY A 1 99 ? 7.728 -4.379 -3.532 1.00 91.25 99 GLY 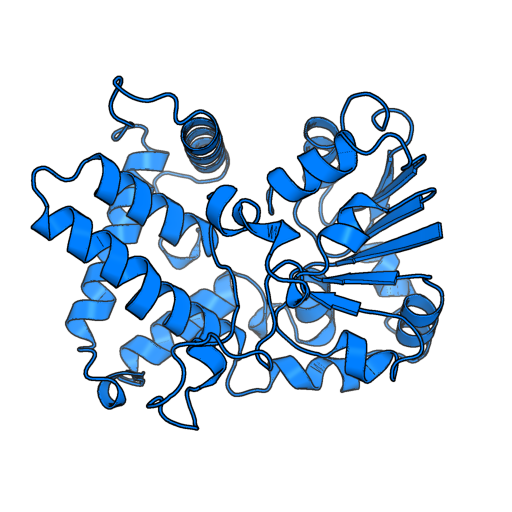A O 1
ATOM 785 N N . LEU A 1 100 ? 5.560 -4.360 -2.930 1.00 92.50 100 LEU A N 1
ATOM 786 C CA . LEU A 1 100 ? 5.108 -3.538 -4.064 1.00 92.50 100 LEU A CA 1
ATOM 787 C C . LEU A 1 100 ? 5.869 -2.204 -4.132 1.00 92.50 100 LEU A C 1
ATOM 789 O O . LEU A 1 100 ? 6.328 -1.800 -5.198 1.00 92.50 100 LEU A O 1
ATOM 793 N N . GLU A 1 101 ? 6.042 -1.541 -2.989 1.00 90.06 101 GLU A N 1
ATOM 794 C CA . GLU A 1 101 ? 6.728 -0.255 -2.864 1.00 90.06 101 GLU A CA 1
ATOM 795 C C . GLU A 1 101 ? 8.226 -0.335 -3.209 1.00 90.06 101 GLU A C 1
ATOM 797 O O . GLU A 1 101 ? 8.808 0.647 -3.677 1.00 90.06 101 GLU A O 1
ATOM 802 N N . ASP A 1 102 ? 8.846 -1.511 -3.058 1.00 92.31 102 ASP A N 1
ATOM 803 C CA . ASP A 1 102 ? 10.265 -1.722 -3.366 1.00 92.31 102 ASP A CA 1
ATOM 804 C C . ASP A 1 102 ? 10.538 -1.729 -4.882 1.00 92.31 102 ASP A C 1
ATOM 806 O O . ASP A 1 102 ? 11.675 -1.536 -5.317 1.00 92.31 102 ASP A O 1
ATOM 810 N N . LEU A 1 103 ? 9.507 -1.876 -5.722 1.00 94.06 103 LEU A N 1
ATOM 811 C CA . LEU A 1 103 ? 9.629 -1.631 -7.165 1.00 94.06 103 LEU A CA 1
ATOM 812 C C . LEU A 1 103 ? 9.900 -0.155 -7.454 1.00 94.06 103 LEU A C 1
ATOM 814 O O . LEU A 1 103 ? 10.770 0.175 -8.256 1.00 94.06 103 LEU A O 1
ATOM 818 N N . PHE A 1 104 ? 9.212 0.741 -6.751 1.00 92.88 104 PHE A N 1
ATOM 819 C CA . PHE A 1 104 ? 9.410 2.182 -6.894 1.00 92.88 104 PHE A CA 1
ATOM 820 C C . PHE A 1 104 ? 10.735 2.639 -6.287 1.00 92.88 104 PHE A C 1
ATOM 822 O O . PHE A 1 104 ? 11.335 3.598 -6.772 1.00 92.88 104 PHE A O 1
ATOM 829 N N . LEU A 1 105 ? 11.220 1.939 -5.258 1.00 92.62 105 LEU A N 1
ATOM 830 C CA . LEU A 1 105 ? 12.564 2.145 -4.724 1.00 92.62 105 LEU A CA 1
ATOM 831 C C . LEU A 1 105 ? 13.628 1.860 -5.789 1.00 92.62 105 LEU A C 1
ATOM 833 O O . LEU A 1 105 ? 14.540 2.662 -5.983 1.00 92.62 105 LEU A O 1
ATOM 837 N N . ALA A 1 106 ? 13.490 0.747 -6.515 1.00 94.62 106 ALA A N 1
ATOM 838 C CA . ALA A 1 106 ? 14.391 0.410 -7.612 1.00 94.62 106 ALA A CA 1
ATOM 839 C C . ALA A 1 106 ? 14.371 1.464 -8.729 1.00 94.62 106 ALA A C 1
ATOM 841 O O . ALA A 1 106 ? 15.436 1.869 -9.195 1.00 94.62 106 ALA A O 1
ATOM 842 N N . VAL A 1 107 ? 13.188 1.944 -9.127 1.00 94.88 107 VAL A N 1
ATOM 843 C CA . VAL A 1 107 ? 13.076 2.992 -10.155 1.00 94.88 107 VAL A CA 1
ATOM 844 C C . VAL A 1 107 ? 13.734 4.297 -9.713 1.00 94.88 107 VAL A C 1
ATOM 846 O O . VAL A 1 107 ? 14.426 4.917 -10.516 1.00 94.88 107 VAL A O 1
ATOM 849 N N . GLU A 1 108 ? 13.604 4.692 -8.445 1.00 92.38 108 GLU A N 1
ATOM 850 C CA . GLU A 1 108 ? 14.300 5.887 -7.956 1.00 92.38 108 GLU A CA 1
ATOM 851 C C . GLU A 1 108 ? 15.820 5.718 -8.005 1.00 92.38 108 GLU A C 1
ATOM 853 O O . GLU A 1 108 ? 16.544 6.598 -8.468 1.00 92.38 108 GLU A O 1
ATOM 858 N N . VAL A 1 109 ? 16.328 4.570 -7.551 1.00 93.44 109 VAL A N 1
ATOM 859 C CA . VAL A 1 109 ? 17.769 4.300 -7.579 1.00 93.44 109 VAL A CA 1
ATOM 860 C C . VAL A 1 109 ? 18.300 4.342 -9.016 1.00 93.44 109 VAL A C 1
ATOM 862 O O . VAL A 1 109 ? 19.389 4.873 -9.240 1.00 93.44 109 VAL A O 1
ATOM 865 N N . LEU A 1 110 ? 17.530 3.858 -9.997 1.00 94.62 110 LEU A N 1
ATOM 866 C CA . LEU A 1 110 ? 17.851 3.993 -11.422 1.00 94.62 110 LEU A CA 1
ATOM 867 C C . LEU A 1 110 ? 17.836 5.453 -11.885 1.00 94.62 110 LEU A C 1
ATOM 869 O O . LEU A 1 110 ? 18.788 5.895 -12.528 1.00 94.62 110 LEU A O 1
ATOM 873 N N . TYR A 1 111 ? 16.803 6.214 -11.523 1.00 93.88 111 TYR A N 1
ATOM 874 C CA . TYR A 1 111 ? 16.686 7.632 -11.855 1.00 93.88 111 TYR A CA 1
ATOM 875 C C . TYR A 1 111 ? 17.897 8.433 -11.352 1.00 93.88 111 TYR A C 1
ATOM 877 O O . TYR A 1 111 ? 18.517 9.175 -12.115 1.00 93.88 111 TYR A O 1
ATOM 885 N N . LEU A 1 112 ? 18.296 8.235 -10.093 1.00 91.81 112 LEU A N 1
ATOM 886 C CA . LEU A 1 112 ? 19.420 8.955 -9.485 1.00 91.81 112 LEU A CA 1
ATOM 887 C C . LEU A 1 112 ? 20.782 8.571 -10.070 1.00 91.81 112 LEU A C 1
ATOM 889 O O . LEU A 1 112 ? 21.700 9.386 -10.062 1.00 91.81 112 LEU A O 1
ATOM 893 N N . ASN A 1 113 ? 20.918 7.346 -10.578 1.00 91.75 113 ASN A N 1
ATOM 894 C CA . ASN A 1 113 ? 22.145 6.863 -11.214 1.00 91.75 113 ASN A CA 1
ATOM 895 C C . ASN A 1 113 ? 22.128 7.017 -12.750 1.00 91.75 113 ASN A C 1
ATOM 897 O O . ASN A 1 113 ? 23.062 6.580 -13.424 1.00 91.75 113 ASN A O 1
ATOM 901 N N . SER A 1 114 ? 21.085 7.633 -13.315 1.00 93.38 114 SER A N 1
ATOM 902 C CA . SER A 1 114 ? 20.958 7.866 -14.755 1.00 93.38 114 SER A CA 1
ATOM 903 C C . SER A 1 114 ? 21.965 8.908 -15.248 1.00 93.38 114 SER A C 1
ATOM 905 O O . SER A 1 114 ? 22.110 9.987 -14.669 1.00 93.38 114 SER A O 1
ATOM 907 N N . LEU A 1 115 ? 22.638 8.614 -16.364 1.00 91.19 115 LEU A N 1
ATOM 908 C CA . LEU A 1 115 ? 23.719 9.455 -16.896 1.00 91.19 115 LEU A CA 1
ATOM 909 C C . LEU A 1 115 ? 23.222 10.587 -17.807 1.00 91.19 115 LEU A C 1
ATOM 911 O O . LEU A 1 115 ? 23.966 11.528 -18.082 1.00 91.19 115 LEU A O 1
ATOM 915 N N . ASN A 1 116 ? 21.980 10.509 -18.283 1.00 94.38 116 ASN A N 1
ATOM 916 C CA . ASN A 1 116 ? 21.387 11.470 -19.209 1.00 94.38 116 ASN A CA 1
ATOM 917 C C . ASN A 1 116 ? 19.899 11.718 -18.884 1.00 94.38 116 ASN A C 1
ATOM 919 O O . ASN A 1 116 ? 19.295 11.019 -18.069 1.00 94.38 116 ASN A O 1
ATOM 923 N N . ASP A 1 117 ? 19.323 12.755 -19.497 1.00 94.81 117 ASP A N 1
ATOM 924 C CA . ASP A 1 117 ? 17.929 13.157 -19.263 1.00 94.81 117 ASP A CA 1
ATOM 925 C C . ASP A 1 117 ? 16.903 12.203 -19.886 1.00 94.81 117 ASP A C 1
ATOM 927 O O . ASP A 1 117 ? 15.762 12.149 -19.427 1.00 94.81 117 ASP A O 1
ATOM 931 N N . GLU A 1 118 ? 17.293 11.446 -20.911 1.00 96.12 118 GLU A N 1
ATOM 932 C CA . GLU A 1 118 ? 16.425 10.465 -21.566 1.00 96.12 118 GLU A CA 1
ATOM 933 C C . GLU A 1 118 ? 16.136 9.292 -20.619 1.00 96.12 118 GLU A C 1
ATOM 935 O O . GLU A 1 118 ? 14.971 8.986 -20.368 1.00 96.12 118 GLU A O 1
ATOM 940 N N . ASP A 1 119 ? 17.172 8.737 -19.984 1.00 94.88 119 ASP A N 1
ATOM 941 C CA . ASP A 1 119 ? 17.060 7.678 -18.974 1.00 94.88 119 ASP A CA 1
ATOM 942 C C . ASP A 1 119 ? 16.231 8.140 -17.764 1.00 94.88 119 ASP A C 1
ATOM 944 O O . ASP A 1 119 ? 15.353 7.419 -17.281 1.00 94.88 119 ASP A O 1
ATOM 948 N N . ARG A 1 120 ? 16.454 9.380 -17.302 1.00 94.69 120 ARG A N 1
ATOM 949 C CA . ARG A 1 120 ? 15.662 9.990 -16.221 1.00 94.69 120 ARG A CA 1
ATOM 950 C C . ARG A 1 120 ? 14.185 10.102 -16.590 1.00 94.69 120 ARG A C 1
ATOM 952 O O . ARG A 1 120 ? 13.322 9.724 -15.797 1.00 94.69 120 ARG A O 1
ATOM 959 N N . SER A 1 121 ? 13.902 10.592 -17.795 1.00 95.94 121 SER A N 1
ATOM 960 C CA . SER A 1 121 ? 12.535 10.728 -18.309 1.00 95.94 121 SER A CA 1
ATOM 961 C C . SER A 1 121 ? 11.860 9.364 -18.450 1.00 95.94 121 SER A C 1
ATOM 963 O O . SER A 1 121 ? 10.682 9.219 -18.125 1.00 95.94 121 SER A O 1
ATOM 965 N N . PHE A 1 122 ? 12.609 8.344 -18.877 1.00 95.69 122 PHE A N 1
ATOM 966 C CA . PHE A 1 122 ? 12.107 6.979 -18.952 1.00 95.69 122 PHE A CA 1
ATOM 967 C C . PHE A 1 122 ? 11.786 6.405 -17.569 1.00 95.69 122 PHE A C 1
ATOM 969 O O . PHE A 1 122 ? 10.728 5.806 -17.411 1.00 95.69 122 PHE A O 1
ATOM 976 N N . CYS A 1 123 ? 12.625 6.625 -16.550 1.00 95.19 123 CYS A N 1
ATOM 977 C CA . CYS A 1 123 ? 12.334 6.181 -15.181 1.00 95.19 123 CYS A CA 1
ATOM 978 C C . CYS A 1 123 ? 11.032 6.800 -14.646 1.00 95.19 123 CYS A C 1
ATOM 980 O O . CYS A 1 123 ? 10.192 6.090 -14.094 1.00 95.19 123 CYS A O 1
ATOM 982 N N . GLN A 1 124 ? 10.829 8.104 -14.862 1.00 93.06 124 GLN A N 1
ATOM 983 C CA . GLN A 1 124 ? 9.590 8.794 -14.479 1.00 93.06 124 GLN A CA 1
ATOM 984 C C . GLN A 1 124 ? 8.373 8.226 -15.220 1.00 93.06 124 GLN A C 1
ATOM 986 O O . GLN A 1 124 ? 7.359 7.908 -14.606 1.00 93.06 124 GLN A O 1
ATOM 991 N N . TYR A 1 125 ? 8.492 8.016 -16.532 1.00 94.00 125 TYR A N 1
ATOM 992 C CA . TYR A 1 125 ? 7.439 7.399 -17.337 1.00 94.00 125 TYR A CA 1
ATOM 993 C C . TYR A 1 125 ? 7.117 5.963 -16.886 1.00 94.00 125 TYR A C 1
ATOM 995 O O . TYR A 1 125 ? 5.949 5.614 -16.704 1.00 94.00 125 TYR A O 1
ATOM 1003 N N . ALA A 1 126 ? 8.141 5.137 -16.657 1.00 94.88 126 ALA A N 1
ATOM 1004 C CA . ALA A 1 126 ? 7.993 3.761 -16.196 1.00 94.88 126 ALA A CA 1
ATOM 1005 C C . ALA A 1 126 ? 7.308 3.696 -14.826 1.00 94.88 126 ALA A C 1
ATOM 1007 O O . ALA A 1 126 ? 6.478 2.820 -14.596 1.00 94.88 126 ALA A O 1
ATOM 1008 N N . LYS A 1 127 ? 7.608 4.640 -13.933 1.00 93.12 127 LYS A N 1
ATOM 1009 C CA . LYS A 1 127 ? 6.945 4.777 -12.637 1.00 93.12 127 LYS A CA 1
ATOM 1010 C C . LYS A 1 127 ? 5.471 5.171 -12.775 1.00 93.12 127 LYS A C 1
ATOM 1012 O O . LYS A 1 127 ? 4.602 4.414 -12.338 1.00 93.12 127 LYS A O 1
ATOM 1017 N N . ASP A 1 128 ? 5.208 6.327 -13.382 1.00 89.56 128 ASP A N 1
ATOM 1018 C CA . ASP A 1 128 ? 3.910 7.008 -13.300 1.00 89.56 128 ASP A CA 1
ATOM 1019 C C . ASP A 1 128 ? 2.878 6.456 -14.292 1.00 89.56 128 ASP A C 1
ATOM 1021 O O . ASP A 1 128 ? 1.688 6.373 -13.985 1.00 89.56 128 ASP A O 1
ATOM 1025 N N . GLU A 1 129 ? 3.314 6.081 -15.496 1.00 90.75 129 GLU A N 1
ATOM 1026 C CA . GLU A 1 129 ? 2.414 5.696 -16.589 1.00 90.75 1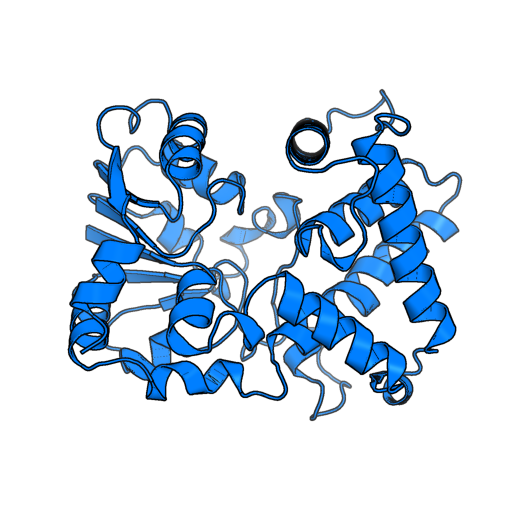29 GLU A CA 1
ATOM 1027 C C . GLU A 1 129 ? 2.360 4.175 -16.809 1.00 90.75 129 GLU A C 1
ATOM 1029 O O . GLU A 1 129 ? 1.435 3.692 -17.469 1.00 90.75 129 GLU A O 1
ATOM 1034 N N . ILE A 1 130 ? 3.295 3.408 -16.229 1.00 94.31 130 ILE A N 1
ATOM 1035 C CA . ILE A 1 130 ? 3.354 1.943 -16.361 1.00 94.31 130 ILE A CA 1
ATOM 1036 C C . ILE A 1 130 ? 3.179 1.234 -15.014 1.00 94.31 130 ILE A C 1
ATOM 1038 O O . ILE A 1 130 ? 2.135 0.623 -14.790 1.00 94.31 130 ILE A O 1
ATOM 1042 N N . LEU A 1 131 ? 4.180 1.279 -14.129 1.00 95.62 131 LEU A N 1
ATOM 1043 C CA . LEU A 1 131 ? 4.258 0.424 -12.940 1.00 95.62 131 LEU A CA 1
ATOM 1044 C C . LEU A 1 131 ? 3.118 0.684 -11.962 1.00 95.62 131 LEU A C 1
ATOM 1046 O O . LEU A 1 131 ? 2.400 -0.251 -11.610 1.00 95.62 131 LEU A O 1
ATOM 1050 N N . GLN A 1 132 ? 2.910 1.938 -11.555 1.00 94.31 132 GLN A N 1
ATOM 1051 C CA . GLN A 1 132 ? 1.810 2.273 -10.652 1.00 94.31 132 GLN A CA 1
ATOM 1052 C C . GLN A 1 132 ? 0.447 1.852 -11.232 1.00 94.31 132 GLN A C 1
ATOM 1054 O O . GLN A 1 132 ? -0.263 1.098 -10.562 1.00 94.31 132 GLN A O 1
ATOM 1059 N N . PRO A 1 133 ? 0.088 2.222 -12.476 1.00 94.25 133 PRO A N 1
ATOM 1060 C CA . PRO A 1 133 ? -1.147 1.765 -13.105 1.00 94.25 133 PRO A CA 1
ATOM 1061 C C . PRO A 1 133 ? -1.340 0.238 -13.106 1.00 94.25 133 PRO A C 1
ATOM 1063 O O . PRO A 1 133 ? -2.414 -0.238 -12.732 1.00 94.25 133 PRO A O 1
ATOM 1066 N N . ILE A 1 134 ? -0.335 -0.554 -13.508 1.00 96.75 134 ILE A N 1
ATOM 1067 C CA . ILE A 1 134 ? -0.495 -2.020 -13.595 1.00 96.75 134 ILE A CA 1
ATOM 1068 C C . ILE A 1 134 ? -0.535 -2.695 -12.218 1.00 96.75 134 ILE A C 1
ATOM 1070 O O . ILE A 1 134 ? -1.212 -3.714 -12.059 1.00 96.75 134 ILE A O 1
ATOM 1074 N N . ILE A 1 135 ? 0.143 -2.134 -11.211 1.00 97.38 135 ILE A N 1
ATOM 1075 C CA . ILE A 1 135 ? 0.057 -2.636 -9.836 1.00 97.38 135 ILE A CA 1
ATOM 1076 C C . ILE A 1 135 ? -1.329 -2.318 -9.259 1.00 97.38 135 ILE A C 1
ATOM 1078 O O . ILE A 1 135 ? -1.965 -3.209 -8.693 1.00 97.38 135 ILE A O 1
ATOM 1082 N N . LEU A 1 136 ? -1.849 -1.104 -9.472 1.00 96.75 136 LEU A N 1
ATOM 1083 C CA . LEU A 1 136 ? -3.216 -0.735 -9.087 1.00 96.75 136 LEU A CA 1
ATOM 1084 C C . LEU A 1 136 ? -4.260 -1.651 -9.743 1.00 96.75 136 LEU A C 1
ATOM 1086 O O . LEU A 1 136 ? -5.193 -2.083 -9.070 1.00 96.75 136 LEU A O 1
ATOM 1090 N N . ASP A 1 137 ? -4.090 -2.024 -11.017 1.00 97.62 137 ASP A N 1
ATOM 1091 C CA . ASP A 1 137 ? -4.945 -3.025 -11.676 1.00 97.62 137 ASP A CA 1
ATOM 1092 C C . ASP A 1 137 ? -4.895 -4.395 -10.985 1.00 97.62 137 ASP A C 1
ATOM 1094 O O . ASP A 1 137 ? -5.924 -5.049 -10.790 1.00 97.62 137 ASP A O 1
ATOM 1098 N N . ALA A 1 138 ? -3.699 -4.838 -10.593 1.00 98.31 138 ALA A N 1
ATOM 1099 C CA . ALA A 1 138 ? -3.514 -6.111 -9.910 1.00 98.31 138 ALA A CA 1
ATOM 1100 C C . ALA A 1 138 ? -4.132 -6.125 -8.500 1.00 98.31 138 ALA A C 1
ATOM 1102 O O . ALA A 1 138 ? -4.656 -7.163 -8.084 1.00 98.31 138 ALA A O 1
ATOM 1103 N N . ILE A 1 139 ? -4.110 -4.992 -7.790 1.00 98.06 139 ILE A N 1
ATOM 1104 C CA . ILE A 1 139 ? -4.807 -4.804 -6.507 1.00 98.06 139 ILE A CA 1
ATOM 1105 C C . ILE A 1 139 ? -6.325 -4.787 -6.728 1.00 98.06 139 ILE A C 1
ATOM 1107 O O . ILE A 1 139 ? -7.055 -5.496 -6.036 1.00 98.06 139 ILE A O 1
ATOM 1111 N N . TYR A 1 140 ? -6.799 -4.035 -7.728 1.00 97.94 140 TYR A N 1
ATOM 1112 C CA . TYR A 1 140 ? -8.222 -3.882 -8.046 1.00 97.94 140 TYR A CA 1
ATOM 1113 C C . TYR A 1 140 ? -8.920 -5.224 -8.312 1.00 97.94 140 TYR A C 1
ATOM 1115 O O . TYR A 1 140 ? -10.097 -5.391 -7.981 1.00 97.94 140 TYR A O 1
ATOM 1123 N N . ASN A 1 141 ? -8.187 -6.200 -8.865 1.00 97.69 141 ASN A N 1
ATOM 1124 C CA . ASN A 1 141 ? -8.633 -7.586 -9.050 1.00 97.69 141 ASN A CA 1
ATOM 1125 C C . ASN A 1 141 ? -9.997 -7.673 -9.758 1.00 97.69 141 ASN A C 1
ATOM 1127 O O . ASN A 1 141 ? -10.934 -8.308 -9.268 1.00 97.69 141 ASN A O 1
ATOM 1131 N N . ASP A 1 142 ? -10.116 -6.968 -10.886 1.00 95.94 142 ASP A N 1
ATOM 1132 C CA . ASP A 1 142 ? -11.341 -6.862 -11.689 1.00 95.94 142 ASP A CA 1
ATOM 1133 C C . ASP A 1 142 ? -12.572 -6.417 -10.867 1.00 95.94 142 ASP A C 1
ATOM 1135 O O . ASP A 1 142 ? -13.693 -6.875 -11.084 1.00 95.94 142 ASP A O 1
ATOM 1139 N N . GLY A 1 143 ? -12.354 -5.549 -9.875 1.00 96.38 143 GLY A N 1
ATOM 1140 C CA . GLY A 1 143 ? -13.386 -4.974 -9.013 1.00 96.38 143 GLY A CA 1
ATOM 1141 C C . GLY A 1 143 ? -13.766 -5.839 -7.815 1.00 96.38 143 GLY A C 1
ATOM 1142 O O . GLY A 1 143 ? -14.436 -5.343 -6.911 1.00 96.38 143 GLY A O 1
ATOM 1143 N N . LYS A 1 144 ? -13.293 -7.091 -7.740 1.00 97.75 144 LYS A N 1
ATOM 1144 C CA . LYS A 1 144 ? -13.617 -8.018 -6.640 1.00 97.75 144 LYS A CA 1
ATOM 1145 C C . LYS A 1 144 ? -13.176 -7.495 -5.278 1.00 97.75 144 LYS A C 1
ATOM 1147 O O . LYS A 1 144 ? -13.807 -7.816 -4.277 1.00 97.75 144 LYS A O 1
ATOM 1152 N N . ILE A 1 145 ? -12.107 -6.691 -5.230 1.00 98.06 145 ILE A N 1
ATOM 1153 C CA . ILE A 1 145 ? -11.654 -6.078 -3.976 1.00 98.06 145 ILE A CA 1
ATOM 1154 C C . ILE A 1 145 ? -12.720 -5.166 -3.353 1.00 98.06 145 ILE A C 1
ATOM 1156 O O . ILE A 1 145 ? -12.795 -5.099 -2.140 1.00 98.06 145 ILE A O 1
ATOM 1160 N N . ASN A 1 146 ? -13.602 -4.536 -4.137 1.00 97.31 146 ASN A N 1
ATOM 1161 C CA . ASN A 1 146 ? -14.663 -3.664 -3.610 1.00 97.31 146 ASN A CA 1
ATOM 1162 C C . ASN A 1 146 ? -15.880 -4.433 -3.071 1.00 97.31 146 ASN A C 1
ATOM 1164 O O . ASN A 1 146 ? -16.889 -3.826 -2.724 1.00 97.31 146 ASN A O 1
ATOM 1168 N N . GLU A 1 147 ? -15.831 -5.765 -3.046 1.00 97.75 147 GLU A N 1
ATOM 1169 C CA . GLU A 1 147 ? -16.938 -6.592 -2.565 1.00 97.75 147 GLU A CA 1
ATOM 1170 C C . GLU A 1 147 ? -16.643 -7.292 -1.235 1.00 97.75 147 GLU A C 1
ATOM 1172 O O . GLU A 1 147 ? -17.495 -8.031 -0.736 1.00 97.75 147 GLU A O 1
ATOM 1177 N N . LEU A 1 148 ? -15.466 -7.076 -0.639 1.00 98.19 148 LEU A N 1
ATOM 1178 C CA . LEU A 1 148 ? -15.053 -7.784 0.576 1.00 98.19 148 LEU A CA 1
ATOM 1179 C C . LEU A 1 148 ? -15.895 -7.407 1.794 1.00 98.19 148 LEU A C 1
ATOM 1181 O O . LEU A 1 148 ? -16.062 -8.239 2.684 1.00 98.19 148 LEU A O 1
ATOM 1185 N N . TYR A 1 149 ? -16.494 -6.213 1.811 1.00 97.88 149 TYR A N 1
ATOM 1186 C CA . TYR A 1 149 ? -17.418 -5.802 2.871 1.00 97.88 149 TYR A CA 1
ATOM 1187 C C . TYR A 1 149 ? -18.606 -6.758 3.032 1.00 97.88 149 TYR A C 1
ATOM 1189 O O . TYR A 1 149 ? -19.125 -6.912 4.135 1.00 97.88 149 TYR A O 1
ATOM 1197 N N . LYS A 1 150 ? -19.008 -7.462 1.962 1.00 97.56 150 LYS A N 1
ATOM 1198 C CA . LYS A 1 150 ? -20.076 -8.476 2.009 1.00 97.56 150 LYS A CA 1
ATOM 1199 C C . LYS A 1 150 ? -19.704 -9.672 2.895 1.00 97.56 150 LYS A C 1
ATOM 1201 O O . LYS A 1 150 ? -20.589 -10.402 3.331 1.00 97.56 150 LYS A O 1
ATOM 1206 N N . ASN A 1 151 ? -18.411 -9.869 3.160 1.00 97.00 151 ASN A N 1
ATOM 1207 C CA . ASN A 1 151 ? -17.887 -10.914 4.036 1.00 97.00 151 ASN A CA 1
ATOM 1208 C C . ASN A 1 151 ? -17.652 -10.420 5.474 1.00 97.00 151 ASN A C 1
ATOM 1210 O O . ASN A 1 151 ? -17.203 -11.208 6.307 1.00 97.00 151 ASN A O 1
ATOM 1214 N N . TYR A 1 152 ? -17.898 -9.140 5.781 1.00 97.81 152 TYR A N 1
ATOM 1215 C CA . TYR A 1 152 ? -17.686 -8.591 7.121 1.00 97.81 152 TYR A CA 1
ATOM 1216 C C . TYR A 1 152 ? -18.805 -9.048 8.061 1.00 97.81 152 TYR A C 1
ATOM 1218 O O . TYR A 1 152 ? -19.972 -8.761 7.800 1.00 97.81 152 TYR A O 1
ATOM 1226 N N . PRO A 1 153 ? -18.489 -9.706 9.190 1.00 97.44 153 PRO A N 1
ATOM 1227 C CA . PRO A 1 153 ? -19.514 -10.065 10.159 1.00 97.44 153 PRO A CA 1
ATOM 1228 C C . PRO A 1 153 ? -20.087 -8.832 10.860 1.00 97.44 153 PRO A C 1
ATOM 1230 O O . PRO A 1 153 ? -19.364 -7.870 11.126 1.00 97.44 153 PRO A O 1
ATOM 1233 N N . ASP A 1 154 ? -21.352 -8.892 11.282 1.00 97.19 154 ASP A N 1
ATOM 1234 C CA . ASP A 1 154 ? -22.032 -7.794 11.993 1.00 97.19 154 ASP A CA 1
ATOM 1235 C C . ASP A 1 154 ? -21.263 -7.314 13.232 1.00 97.19 154 ASP A C 1
ATOM 1237 O O . ASP A 1 154 ? -21.340 -6.155 13.644 1.00 97.19 154 ASP A O 1
ATOM 1241 N N . SER A 1 155 ? -20.534 -8.222 13.887 1.00 97.31 155 SER A N 1
ATOM 1242 C CA . SER A 1 155 ? -19.673 -7.887 15.022 1.00 97.31 155 SER A CA 1
ATOM 1243 C C . SER A 1 155 ? -18.509 -6.979 14.616 1.00 97.31 155 SER A C 1
ATOM 1245 O O . SER A 1 155 ? -18.194 -6.040 15.348 1.00 97.31 155 SER A O 1
ATOM 1247 N N . PHE A 1 156 ? -17.907 -7.221 13.451 1.00 98.19 156 PHE A N 1
ATOM 1248 C CA . PHE A 1 156 ? -16.842 -6.395 12.900 1.00 98.19 156 PHE A CA 1
ATOM 1249 C C . PHE A 1 156 ? -17.377 -5.049 12.411 1.00 98.19 156 PHE A C 1
ATOM 1251 O O . PHE A 1 156 ? -16.801 -4.014 12.732 1.00 98.19 156 PHE A O 1
ATOM 1258 N N . VAL A 1 157 ? -18.531 -5.038 11.739 1.00 98.38 157 VAL A N 1
ATOM 1259 C CA . VAL A 1 157 ? -19.191 -3.792 11.317 1.00 98.38 157 VAL A CA 1
ATOM 1260 C C . VAL A 1 157 ? -19.507 -2.903 12.523 1.00 98.38 157 VAL A C 1
ATOM 1262 O O . VAL A 1 157 ? -19.187 -1.716 12.520 1.00 98.38 157 VAL A O 1
ATOM 1265 N N . ARG A 1 158 ? -20.043 -3.473 13.613 1.00 98.00 158 ARG A N 1
ATOM 1266 C CA . ARG A 1 158 ? -20.250 -2.740 14.876 1.00 98.00 158 ARG A CA 1
ATOM 1267 C C . ARG A 1 158 ? -18.947 -2.230 15.488 1.00 98.00 158 ARG A C 1
ATOM 1269 O O . ARG A 1 158 ? -18.945 -1.157 16.084 1.00 98.00 158 ARG A O 1
ATOM 1276 N N . TYR A 1 159 ? -17.850 -2.977 15.358 1.00 98.12 159 TYR A N 1
ATOM 1277 C CA . TYR A 1 159 ? -16.536 -2.490 15.767 1.00 98.12 159 TYR A CA 1
ATOM 1278 C C . TYR A 1 159 ? -16.115 -1.275 14.935 1.00 98.12 159 TYR A C 1
ATOM 1280 O O . TYR A 1 159 ? -15.757 -0.264 15.534 1.00 98.12 159 TYR A O 1
ATOM 1288 N N . LEU A 1 160 ? -16.224 -1.316 13.603 1.00 98.50 160 LEU A N 1
ATOM 1289 C CA . LEU A 1 160 ? -15.915 -0.169 12.737 1.00 98.50 160 LEU A CA 1
ATOM 1290 C C . LEU A 1 160 ? -16.755 1.055 13.130 1.00 98.50 160 LEU A C 1
ATOM 1292 O O . LEU A 1 160 ? -16.182 2.094 13.451 1.00 98.50 160 LEU A O 1
ATOM 1296 N N . LYS A 1 161 ? -18.079 0.884 13.262 1.00 98.50 161 LYS A N 1
ATOM 1297 C CA . LYS A 1 161 ? -19.036 1.931 13.672 1.00 98.50 161 LYS A CA 1
ATOM 1298 C C . LYS A 1 161 ? -18.806 2.493 15.086 1.00 98.50 161 LYS A C 1
ATOM 1300 O O . LYS A 1 161 ? -19.363 3.525 15.433 1.00 98.50 161 LYS A O 1
ATOM 1305 N N . SER A 1 162 ? -17.984 1.843 15.917 1.00 97.75 162 SER A N 1
ATOM 1306 C CA . SER A 1 162 ? -17.646 2.331 17.266 1.00 97.75 162 SER A CA 1
ATOM 1307 C C . SER A 1 162 ? -16.545 3.400 17.304 1.00 97.75 162 SER A C 1
ATOM 1309 O O . SER A 1 162 ? -16.179 3.849 18.392 1.00 97.75 162 SER A O 1
ATOM 1311 N N . HIS A 1 163 ? -15.970 3.752 16.152 1.00 98.50 163 HIS A N 1
ATOM 1312 C CA . HIS A 1 163 ? -14.920 4.762 16.028 1.00 98.50 163 HIS A CA 1
ATOM 1313 C C . HIS A 1 163 ? -15.507 6.107 15.609 1.00 98.50 163 HIS A C 1
ATOM 1315 O O . HIS A 1 163 ? -16.527 6.164 14.932 1.00 98.50 163 HIS A O 1
ATOM 1321 N N . ASP A 1 164 ? -14.818 7.182 15.977 1.00 98.19 164 ASP A N 1
ATOM 1322 C CA . ASP A 1 164 ? -15.196 8.541 15.582 1.00 98.19 164 ASP A CA 1
ATOM 1323 C C . ASP A 1 164 ? -14.733 8.868 14.149 1.00 98.19 164 ASP A C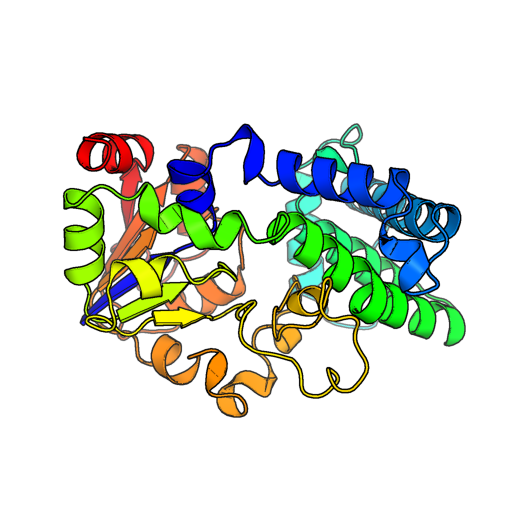 1
ATOM 1325 O O . ASP A 1 164 ? -15.331 9.700 13.473 1.00 98.19 164 ASP A O 1
ATOM 1329 N N . ALA A 1 165 ? -13.646 8.235 13.693 1.00 98.19 165 ALA A N 1
ATOM 1330 C CA . ALA A 1 165 ? -13.090 8.375 12.347 1.00 98.19 165 ALA A CA 1
ATOM 1331 C C . ALA A 1 165 ? -12.231 7.158 11.978 1.00 98.19 165 ALA A C 1
ATOM 1333 O O . ALA A 1 165 ? -11.567 6.576 12.849 1.00 98.19 165 ALA A O 1
ATOM 1334 N N . ILE A 1 166 ? -12.208 6.813 10.689 1.00 98.62 166 ILE A N 1
ATOM 1335 C CA . ILE A 1 166 ? -11.375 5.741 10.136 1.00 98.62 166 ILE A CA 1
ATOM 1336 C C . ILE A 1 166 ? -10.472 6.313 9.037 1.00 98.62 166 ILE A C 1
ATOM 1338 O O . ILE A 1 166 ? -10.934 7.022 8.152 1.00 98.62 166 ILE A O 1
ATOM 1342 N N . PHE A 1 167 ? -9.185 5.988 9.073 1.00 97.50 167 PHE A N 1
ATOM 1343 C CA . PHE A 1 167 ? -8.231 6.286 8.006 1.00 97.50 167 PHE A CA 1
ATOM 1344 C C . PHE A 1 167 ? -7.794 4.972 7.372 1.00 97.50 167 PHE A C 1
ATOM 1346 O O . PHE A 1 167 ? -7.482 4.019 8.084 1.00 97.50 167 PHE A O 1
ATOM 1353 N N . THR A 1 168 ? -7.760 4.907 6.048 1.00 96.19 168 THR A N 1
ATOM 1354 C CA . THR A 1 168 ? -7.396 3.693 5.319 1.00 96.19 168 THR A CA 1
ATOM 1355 C C . THR A 1 168 ? -6.263 3.953 4.338 1.00 96.19 168 THR A C 1
ATOM 1357 O O . THR A 1 168 ? -6.223 4.976 3.651 1.00 96.19 168 THR A O 1
ATOM 1360 N N . LEU A 1 169 ? -5.330 3.006 4.302 1.00 93.50 169 LEU A N 1
ATOM 1361 C CA . LEU A 1 169 ? -4.272 2.898 3.296 1.00 93.50 169 LEU A CA 1
ATOM 1362 C C . LEU A 1 169 ? -4.750 2.094 2.075 1.00 93.50 169 LEU A C 1
ATOM 1364 O O . LEU A 1 169 ? -4.038 1.996 1.081 1.00 93.50 169 LEU A O 1
ATOM 1368 N N . ASN A 1 170 ? -5.935 1.482 2.156 1.00 95.62 170 ASN A N 1
ATOM 1369 C CA . ASN A 1 170 ? -6.493 0.693 1.068 1.00 95.62 170 ASN A CA 1
ATOM 1370 C C . ASN A 1 170 ? -7.234 1.601 0.081 1.00 95.62 170 ASN A C 1
ATOM 1372 O O . ASN A 1 170 ? -7.806 2.632 0.452 1.00 95.62 170 ASN A O 1
ATOM 1376 N N . TYR A 1 171 ? -7.238 1.183 -1.183 1.00 96.25 171 TYR A N 1
ATOM 1377 C CA . TYR A 1 171 ? -7.823 1.935 -2.294 1.00 96.25 171 TYR A CA 1
ATOM 1378 C C . TYR A 1 171 ? -9.298 1.583 -2.554 1.00 96.25 171 TYR A C 1
ATOM 1380 O O . TYR A 1 171 ? -9.978 2.299 -3.289 1.00 96.25 171 TYR A O 1
ATOM 1388 N N . ASP A 1 172 ? -9.784 0.451 -2.039 1.00 97.75 172 ASP A N 1
ATOM 1389 C CA . ASP A 1 172 ? -11.177 0.007 -2.162 1.00 97.75 172 ASP A CA 1
ATOM 1390 C C . ASP A 1 172 ? -12.122 0.777 -1.234 1.00 97.75 172 ASP A C 1
ATOM 1392 O O . ASP A 1 172 ? -11.672 1.481 -0.348 1.00 97.75 172 ASP A O 1
ATOM 1396 N N . THR A 1 173 ? -13.432 0.601 -1.411 1.00 97.38 173 THR A N 1
ATOM 1397 C CA . THR A 1 173 ? -14.470 1.293 -0.617 1.00 97.38 173 THR A CA 1
ATOM 1398 C C . THR A 1 173 ? -15.244 0.361 0.327 1.00 97.38 173 THR A C 1
ATOM 1400 O O . THR A 1 173 ? -16.444 0.538 0.585 1.00 97.38 173 THR A O 1
ATOM 1403 N N . ASN A 1 174 ? -14.596 -0.708 0.814 1.00 98.38 174 ASN A N 1
ATOM 1404 C CA . ASN A 1 174 ? -15.273 -1.704 1.646 1.00 98.38 174 ASN A CA 1
ATOM 1405 C C . ASN A 1 174 ? -15.725 -1.133 2.995 1.00 98.38 174 ASN A C 1
ATOM 1407 O O . ASN A 1 174 ? -16.766 -1.530 3.519 1.00 98.38 174 ASN A O 1
ATOM 1411 N N . ILE A 1 175 ? -14.945 -0.230 3.590 1.00 98.31 175 ILE A N 1
ATOM 1412 C CA . ILE A 1 175 ? -15.241 0.304 4.925 1.00 98.31 175 ILE A CA 1
ATOM 1413 C C . ILE A 1 175 ? -16.435 1.242 4.848 1.00 98.31 175 ILE A C 1
ATOM 1415 O O . ILE A 1 175 ? -17.353 1.102 5.646 1.00 98.31 175 ILE A O 1
ATOM 1419 N N . GLU A 1 176 ? -16.466 2.122 3.854 1.00 97.94 176 GLU A N 1
ATOM 1420 C CA . GLU A 1 176 ? -17.572 3.019 3.525 1.00 97.94 176 GLU A CA 1
ATOM 1421 C C . GLU A 1 176 ? -18.857 2.221 3.319 1.00 97.94 176 GLU A C 1
ATOM 1423 O O . GLU A 1 176 ? -19.888 2.538 3.913 1.00 97.94 176 GLU A O 1
ATOM 1428 N N . SER A 1 177 ? -18.770 1.146 2.529 1.00 98.06 177 SER A N 1
ATOM 1429 C CA . SER A 1 177 ? -19.894 0.246 2.266 1.00 98.06 177 SER A CA 1
ATOM 1430 C C . SER A 1 177 ? -20.390 -0.442 3.541 1.00 98.06 177 SER A C 1
ATOM 1432 O O . SER A 1 177 ? -21.590 -0.623 3.709 1.00 98.06 177 SER A O 1
ATOM 1434 N N . ALA A 1 178 ? -19.489 -0.800 4.460 1.00 98.19 178 ALA A N 1
ATOM 1435 C CA . ALA A 1 178 ? -19.839 -1.443 5.725 1.00 98.19 178 ALA A CA 1
ATOM 1436 C C . ALA A 1 178 ? -20.406 -0.470 6.773 1.00 98.19 178 ALA A C 1
ATOM 1438 O O . ALA A 1 178 ? -21.293 -0.834 7.548 1.00 98.19 178 ALA A O 1
ATOM 1439 N N . VAL A 1 179 ? -19.873 0.754 6.851 1.00 98.19 179 VAL A N 1
ATOM 1440 C CA . VAL A 1 179 ? -20.298 1.748 7.849 1.00 98.19 179 VAL A CA 1
ATOM 1441 C C . VAL A 1 179 ? -21.459 2.616 7.375 1.00 98.19 179 VAL A C 1
ATOM 1443 O O . VAL A 1 179 ? -22.048 3.305 8.200 1.00 98.19 179 VAL A O 1
ATOM 1446 N N . GLU A 1 180 ? -21.807 2.573 6.086 1.00 97.06 180 GLU A N 1
ATOM 1447 C CA . GLU A 1 180 ? -22.967 3.253 5.488 1.00 97.06 180 GLU A CA 1
ATOM 1448 C C . GLU A 1 180 ? -23.018 4.764 5.802 1.00 97.06 180 GLU A C 1
ATOM 1450 O O . GLU A 1 180 ? -24.081 5.358 5.970 1.00 97.06 180 GLU A O 1
ATOM 1455 N N . GLY A 1 181 ? -21.844 5.399 5.900 1.00 94.50 181 GLY A N 1
ATOM 1456 C CA . GLY A 1 181 ? -21.703 6.827 6.202 1.00 94.50 181 GLY A CA 1
ATOM 1457 C C . GLY A 1 181 ? -21.869 7.214 7.677 1.00 94.50 181 GLY A C 1
ATOM 1458 O O . GLY A 1 181 ? -21.797 8.400 7.989 1.00 94.50 181 GLY A O 1
ATOM 1459 N N . GLU A 1 182 ? -22.055 6.256 8.596 1.00 97.38 182 GLU A N 1
ATOM 1460 C CA . GLU A 1 182 ? -22.139 6.541 10.041 1.00 97.38 182 GLU A CA 1
ATOM 1461 C C . GLU A 1 182 ? -20.811 7.031 10.632 1.00 97.38 182 GLU A C 1
ATOM 1463 O O . GLU A 1 182 ? -20.804 7.764 11.620 1.00 97.38 182 GLU A O 1
ATOM 1468 N N . VAL A 1 183 ? -19.692 6.637 10.022 1.00 97.75 183 VAL A N 1
ATOM 1469 C CA . VAL A 1 183 ? -18.341 7.033 10.428 1.00 97.75 183 VAL A CA 1
ATOM 1470 C C . VAL A 1 183 ? -17.622 7.615 9.214 1.00 97.75 183 VAL A C 1
ATOM 1472 O O . VAL A 1 183 ? -17.658 6.992 8.150 1.00 97.75 183 VAL A O 1
ATOM 1475 N N . PRO A 1 184 ? -16.962 8.781 9.333 1.00 97.50 184 PRO A N 1
ATOM 1476 C CA . PRO A 1 184 ? -16.154 9.311 8.246 1.00 97.50 184 PRO A CA 1
ATOM 1477 C C . PRO A 1 184 ? -14.943 8.408 7.986 1.00 97.50 184 PRO A C 1
ATOM 1479 O O . PRO A 1 184 ? -14.238 8.012 8.922 1.00 97.50 184 PRO A O 1
ATOM 1482 N N . VAL A 1 185 ? -14.702 8.116 6.707 1.00 97.94 185 VAL A N 1
ATOM 1483 C CA . VAL A 1 185 ? -13.565 7.323 6.233 1.00 97.94 185 VAL A CA 1
ATOM 1484 C C . VAL A 1 185 ? -12.689 8.184 5.324 1.00 97.94 185 VAL A C 1
ATOM 1486 O O . VAL A 1 185 ? -13.201 8.881 4.448 1.00 97.94 185 VAL A O 1
ATOM 1489 N N . TYR A 1 186 ? -11.378 8.164 5.558 1.00 96.19 186 TYR A N 1
ATOM 1490 C CA . TYR A 1 186 ? -10.395 8.976 4.840 1.00 96.19 186 TYR A CA 1
ATOM 1491 C C . TYR A 1 186 ? -9.349 8.090 4.155 1.00 96.19 186 TYR A C 1
ATOM 1493 O O . TYR A 1 186 ? -8.639 7.331 4.821 1.00 96.19 186 TYR A O 1
ATOM 1501 N N . HIS A 1 187 ? -9.215 8.219 2.834 1.00 94.31 187 HIS A N 1
ATOM 1502 C CA . HIS A 1 187 ? -8.246 7.472 2.029 1.00 94.31 187 HIS A CA 1
ATOM 1503 C C . HIS A 1 187 ? -6.904 8.197 1.943 1.00 94.31 187 HIS A C 1
ATOM 1505 O O . HIS A 1 187 ? -6.654 8.956 1.007 1.00 94.31 187 HIS A O 1
ATOM 1511 N N . ILE A 1 188 ? -5.999 7.930 2.881 1.00 91.19 188 ILE A N 1
ATOM 1512 C CA . ILE A 1 188 ? -4.692 8.609 2.915 1.00 91.19 188 ILE A CA 1
ATOM 1513 C C . ILE A 1 188 ? -3.766 8.191 1.763 1.00 91.19 188 ILE A C 1
ATOM 1515 O O . ILE A 1 188 ? -2.801 8.891 1.478 1.00 91.19 188 ILE A O 1
ATOM 1519 N N . HIS A 1 189 ? -4.071 7.086 1.073 1.00 89.75 189 HIS A N 1
ATOM 1520 C CA . HIS A 1 189 ? -3.376 6.635 -0.143 1.00 89.75 189 HIS A CA 1
ATOM 1521 C C . HIS A 1 189 ? -4.201 6.812 -1.421 1.00 89.75 189 HIS A C 1
ATOM 1523 O O . HIS A 1 189 ? -3.768 6.375 -2.480 1.00 89.75 189 HIS A O 1
ATOM 1529 N N . GLY A 1 190 ? -5.360 7.469 -1.354 1.00 91.50 190 GLY A N 1
ATOM 1530 C CA . GLY A 1 190 ? -6.281 7.596 -2.484 1.00 91.50 190 GLY A CA 1
ATOM 1531 C C . GLY A 1 190 ? -7.244 6.415 -2.620 1.00 91.50 190 GLY A C 1
ATOM 1532 O O . GLY A 1 190 ? -7.187 5.440 -1.873 1.00 91.50 190 GLY A O 1
ATOM 1533 N N . CYS A 1 191 ? -8.168 6.525 -3.570 1.00 94.00 191 CYS A N 1
ATOM 1534 C CA . CYS A 1 191 ? -9.329 5.651 -3.707 1.00 94.00 191 CYS A CA 1
ATOM 1535 C C . CYS A 1 191 ? -9.554 5.298 -5.178 1.00 94.00 191 CYS A C 1
ATOM 1537 O O . CYS A 1 191 ? -9.521 6.180 -6.031 1.00 94.00 191 CYS A O 1
ATOM 1539 N N . PHE A 1 192 ? -9.872 4.041 -5.504 1.00 94.56 192 PHE A N 1
ATOM 1540 C CA . PHE A 1 192 ? -10.183 3.615 -6.878 1.00 94.56 192 PHE A CA 1
ATOM 1541 C C . PHE A 1 192 ? -11.341 4.391 -7.521 1.00 94.56 192 PHE A C 1
ATOM 1543 O O . PHE A 1 192 ? -11.421 4.468 -8.748 1.00 94.56 192 PHE A O 1
ATOM 1550 N N . SER A 1 193 ? -12.232 4.951 -6.700 1.00 90.38 193 SER A N 1
ATOM 1551 C CA . SER A 1 193 ? -13.379 5.747 -7.142 1.00 90.38 193 SER A CA 1
ATOM 1552 C C . SER A 1 193 ? -13.033 7.214 -7.415 1.00 90.38 193 SER A C 1
ATOM 1554 O O . SER A 1 193 ? -13.800 7.894 -8.098 1.00 90.38 193 SER A O 1
ATOM 1556 N N . ASP A 1 194 ? -11.882 7.694 -6.936 1.00 88.31 194 ASP A N 1
ATOM 1557 C CA . ASP A 1 194 ? -11.417 9.062 -7.134 1.00 88.31 194 ASP A CA 1
ATOM 1558 C C . ASP A 1 194 ? -10.400 9.121 -8.264 1.00 88.31 194 ASP A C 1
ATOM 1560 O O . ASP A 1 194 ? -9.273 8.647 -8.160 1.00 88.31 194 ASP A O 1
ATOM 1564 N N . TYR A 1 195 ? -10.772 9.750 -9.369 1.00 81.25 195 TYR A N 1
ATOM 1565 C CA . TYR A 1 195 ? -9.911 9.814 -10.542 1.00 81.25 195 TYR A CA 1
ATOM 1566 C C . TYR A 1 195 ? -8.877 10.942 -10.450 1.00 81.25 195 TYR A C 1
ATOM 1568 O O . TYR A 1 195 ? -9.141 12.042 -9.945 1.00 81.25 195 TYR A O 1
AT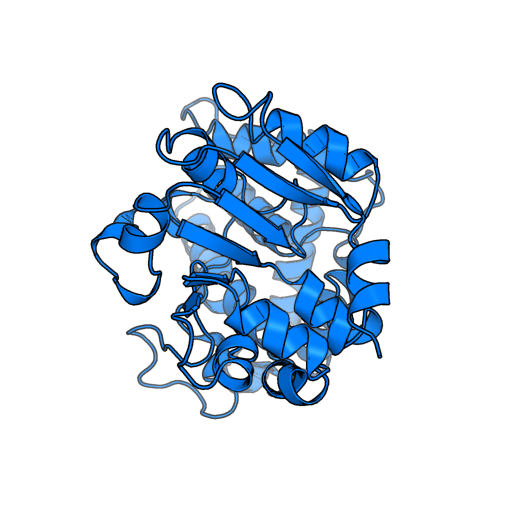OM 1576 N N . ALA A 1 196 ? -7.676 10.694 -10.979 1.00 69.75 196 ALA A N 1
ATOM 1577 C CA . ALA A 1 196 ? -6.706 11.758 -11.199 1.00 69.75 196 ALA A CA 1
ATOM 1578 C C . ALA A 1 196 ? -7.214 12.717 -12.294 1.00 69.75 196 ALA A C 1
ATOM 1580 O O . ALA A 1 196 ? -7.913 12.311 -13.226 1.00 69.75 196 ALA A O 1
ATOM 1581 N N . LYS A 1 197 ? -6.814 13.997 -12.243 1.00 64.62 197 LYS A N 1
ATOM 1582 C CA . LYS A 1 197 ? -7.225 15.025 -13.229 1.00 64.62 197 LYS A CA 1
ATOM 1583 C C . LYS A 1 197 ? -6.892 14.655 -14.690 1.00 64.62 197 LYS A C 1
ATOM 1585 O O . LYS A 1 197 ? -7.488 15.200 -15.607 1.00 64.62 197 LYS A O 1
ATOM 1590 N N . LYS A 1 198 ? -5.962 13.716 -14.916 1.00 58.72 198 LYS A N 1
ATOM 1591 C CA . LYS A 1 198 ? -5.519 13.226 -16.237 1.00 58.72 198 LYS A CA 1
ATOM 1592 C C . LYS A 1 198 ? -6.396 12.097 -16.832 1.00 58.72 198 LYS A C 1
ATOM 1594 O O . LYS A 1 198 ? -5.947 11.402 -17.739 1.00 58.72 198 LYS A O 1
ATOM 1599 N N . THR A 1 199 ? -7.601 11.843 -16.319 1.00 61.69 199 THR A N 1
ATOM 1600 C CA . THR A 1 199 ? -8.421 10.673 -16.720 1.00 61.69 199 THR A CA 1
ATOM 1601 C C . THR A 1 199 ? -9.286 10.859 -17.962 1.00 61.69 199 THR A C 1
ATOM 1603 O O . THR A 1 199 ? -9.816 9.877 -18.488 1.00 61.69 199 THR A O 1
ATOM 1606 N N . GLU A 1 200 ? -9.378 12.071 -18.503 1.00 54.69 200 GLU A N 1
ATOM 1607 C CA . GLU A 1 200 ? -10.031 12.304 -19.788 1.00 54.69 200 GLU A CA 1
ATOM 1608 C C . GLU A 1 200 ? -9.219 11.616 -20.899 1.00 54.69 200 GLU A C 1
ATOM 1610 O O . GLU A 1 200 ? -8.213 12.173 -21.333 1.00 54.69 200 GLU A O 1
ATOM 1615 N N . ARG A 1 201 ? -9.643 10.402 -21.309 1.00 56.41 201 ARG A N 1
ATOM 1616 C CA . ARG A 1 201 ? -9.214 9.556 -22.466 1.00 56.41 201 ARG A CA 1
ATOM 1617 C C . ARG A 1 201 ? -8.916 8.084 -22.130 1.00 56.41 201 ARG A C 1
ATOM 1619 O O . ARG A 1 201 ? -8.437 7.364 -23.003 1.00 56.41 201 ARG A O 1
ATOM 1626 N N . LYS A 1 202 ? -9.174 7.605 -20.912 1.00 68.69 202 LYS A N 1
ATOM 1627 C CA . LYS A 1 202 ? -8.767 6.241 -20.518 1.00 68.69 202 LYS A CA 1
ATOM 1628 C C . LYS A 1 202 ? -9.887 5.214 -20.729 1.00 68.69 202 LYS A C 1
ATOM 1630 O O . LYS A 1 202 ? -11.066 5.551 -20.691 1.00 68.69 202 LYS A O 1
ATOM 1635 N N . ILE A 1 203 ? -9.505 3.972 -21.030 1.00 83.50 203 ILE A N 1
ATOM 1636 C CA . ILE A 1 203 ? -10.433 2.876 -21.350 1.00 83.50 203 ILE A CA 1
ATOM 1637 C C . ILE A 1 203 ? -11.260 2.541 -20.108 1.00 83.50 203 ILE A C 1
ATOM 1639 O O . ILE A 1 203 ? -10.695 2.286 -19.049 1.00 83.50 203 ILE A O 1
ATOM 1643 N N . GLU A 1 204 ? -12.587 2.505 -20.251 1.00 85.06 204 GLU A N 1
ATOM 1644 C CA . GLU A 1 204 ? -13.531 2.361 -19.130 1.00 85.06 204 GLU A CA 1
ATOM 1645 C C . GLU A 1 204 ? -13.232 1.144 -18.242 1.00 85.06 204 GLU A C 1
ATOM 1647 O O . GLU A 1 204 ? -13.271 1.246 -17.021 1.00 85.06 204 GLU A O 1
ATOM 1652 N N . SER A 1 205 ? -12.862 0.006 -18.837 1.00 89.19 205 SER A N 1
ATOM 1653 C CA . SER A 1 205 ? -12.532 -1.221 -18.099 1.00 89.19 205 SER A CA 1
ATOM 1654 C C . SER A 1 205 ? -11.207 -1.165 -17.330 1.00 89.19 205 SER A C 1
ATOM 1656 O O . SER A 1 205 ? -10.913 -2.090 -16.582 1.00 89.19 205 SER A O 1
ATOM 1658 N N . LEU A 1 206 ? -10.390 -0.130 -17.545 1.00 91.88 206 LEU A N 1
ATOM 1659 C CA . LEU A 1 206 ? -9.067 0.065 -16.939 1.00 91.88 206 LEU A CA 1
ATOM 1660 C C . LEU A 1 206 ? -8.944 1.425 -16.233 1.00 91.88 206 LEU A C 1
ATOM 1662 O O . LEU A 1 206 ? -7.853 1.835 -15.844 1.00 91.88 206 LEU A O 1
ATOM 1666 N N . LYS A 1 207 ? -10.048 2.159 -16.063 1.00 90.75 207 LYS A N 1
ATOM 1667 C CA . LYS A 1 207 ? -10.026 3.519 -15.504 1.00 90.75 207 LYS A CA 1
ATOM 1668 C C . LYS A 1 207 ? -9.494 3.579 -14.067 1.00 90.75 207 LYS A C 1
ATOM 1670 O O . LYS A 1 207 ? -8.890 4.581 -13.693 1.00 90.75 207 LYS A O 1
ATOM 1675 N N . HIS A 1 208 ? -9.675 2.511 -13.285 1.00 92.44 208 HIS A N 1
ATOM 1676 C CA . HIS A 1 208 ? -9.197 2.387 -11.901 1.00 92.44 208 HIS A CA 1
ATOM 1677 C C . HIS A 1 208 ? -7.675 2.470 -11.789 1.00 92.44 208 HIS A C 1
ATOM 1679 O O . HIS A 1 208 ? -7.175 2.924 -10.769 1.00 92.44 208 HIS A O 1
ATOM 1685 N N . MET A 1 209 ? -6.938 2.107 -12.845 1.00 92.69 209 MET A N 1
ATOM 1686 C CA . MET A 1 209 ? -5.476 2.241 -12.916 1.00 92.69 209 MET A CA 1
ATOM 1687 C C . MET A 1 209 ? -5.000 3.693 -12.794 1.00 92.69 209 MET A C 1
ATOM 1689 O O . MET A 1 209 ? -3.818 3.962 -12.613 1.00 92.69 209 MET A O 1
ATOM 1693 N N . TYR A 1 210 ? -5.925 4.635 -12.952 1.00 90.00 210 TYR A N 1
ATOM 1694 C CA . TYR A 1 210 ? -5.664 6.062 -13.026 1.00 90.00 210 TYR A CA 1
ATOM 1695 C C . TYR A 1 210 ? -6.498 6.833 -12.006 1.00 90.00 210 TYR A C 1
ATOM 1697 O O . TYR A 1 210 ? -6.839 8.007 -12.202 1.00 90.00 210 TYR A O 1
ATOM 1705 N N . CYS A 1 211 ? -6.834 6.148 -10.915 1.00 91.12 211 CYS A N 1
ATOM 1706 C CA . CYS A 1 211 ? -7.292 6.790 -9.706 1.00 91.12 211 CYS A CA 1
ATOM 1707 C C . CYS A 1 211 ? -6.212 7.715 -9.118 1.00 91.12 211 CYS A C 1
ATOM 1709 O O . CYS A 1 211 ? -5.088 7.805 -9.614 1.00 91.12 211 CYS A O 1
ATOM 1711 N N . ASN A 1 212 ? -6.549 8.421 -8.048 1.00 89.00 212 ASN A N 1
ATOM 1712 C CA . ASN A 1 212 ? -5.621 9.211 -7.248 1.00 89.00 212 ASN A CA 1
ATOM 1713 C C . ASN A 1 212 ? -4.800 8.343 -6.272 1.00 89.00 212 ASN A C 1
ATOM 1715 O O . ASN A 1 212 ? -4.325 8.853 -5.266 1.00 89.00 212 ASN A O 1
ATOM 1719 N N . GLY A 1 213 ? -4.657 7.042 -6.537 1.00 89.69 213 GLY A N 1
ATOM 1720 C CA . GLY A 1 213 ? -3.855 6.142 -5.716 1.00 89.69 213 GLY A CA 1
ATOM 1721 C C . GLY A 1 213 ? -2.392 6.585 -5.670 1.00 89.69 213 GLY A C 1
ATOM 1722 O O . GLY A 1 213 ? -1.820 6.894 -6.715 1.00 89.69 213 GLY A O 1
ATOM 1723 N N . ILE A 1 214 ? -1.778 6.601 -4.487 1.00 86.44 214 ILE A N 1
ATOM 1724 C CA . ILE A 1 214 ? -0.365 6.951 -4.313 1.00 86.44 214 ILE A CA 1
ATOM 1725 C C . ILE A 1 214 ? 0.442 5.707 -3.941 1.00 86.44 214 ILE A C 1
ATOM 1727 O O . ILE A 1 214 ? 0.371 5.215 -2.817 1.00 86.44 214 ILE A O 1
ATOM 1731 N N . MET A 1 215 ? 1.279 5.247 -4.873 1.00 83.62 215 MET A N 1
ATOM 1732 C CA . MET A 1 215 ? 2.166 4.097 -4.688 1.00 83.62 215 MET A CA 1
ATOM 1733 C C . MET A 1 215 ? 3.625 4.551 -4.676 1.00 83.62 215 MET A C 1
ATOM 1735 O O . MET A 1 215 ? 4.305 4.533 -5.695 1.00 83.62 215 MET A O 1
ATOM 1739 N N . SER A 1 216 ? 4.111 5.007 -3.523 1.00 76.94 216 SER A N 1
ATOM 1740 C CA . SER A 1 216 ? 5.486 5.505 -3.402 1.00 76.94 216 SER A CA 1
ATOM 1741 C C . SER A 1 216 ? 6.082 5.232 -2.025 1.00 76.94 216 SER A C 1
ATOM 1743 O O . SER A 1 216 ? 5.377 5.170 -1.019 1.00 76.94 216 SER A O 1
ATOM 1745 N N . TRP A 1 217 ? 7.399 5.086 -1.959 1.00 70.00 217 TRP A N 1
ATOM 1746 C CA . TRP A 1 217 ? 8.154 5.164 -0.704 1.00 70.00 217 TRP A CA 1
ATOM 1747 C C . TRP A 1 217 ? 8.532 6.625 -0.384 1.00 70.00 217 TRP A C 1
ATOM 1749 O O . TRP A 1 217 ? 8.918 6.931 0.745 1.00 70.00 217 TRP A O 1
ATOM 1759 N N . TYR A 1 218 ? 8.414 7.537 -1.361 1.00 68.19 218 TYR A N 1
ATOM 1760 C CA . TYR A 1 218 ? 8.841 8.921 -1.226 1.00 68.19 218 TYR A CA 1
ATOM 1761 C C . TYR A 1 218 ? 7.761 9.798 -0.598 1.00 68.19 218 TYR A C 1
ATOM 1763 O O . TYR A 1 218 ? 6.628 9.921 -1.070 1.00 68.19 218 TYR A O 1
ATOM 1771 N N . TRP A 1 219 ? 8.151 10.442 0.494 1.00 65.31 219 TRP A N 1
ATOM 1772 C CA . TRP A 1 219 ? 7.245 11.171 1.363 1.00 65.31 219 TRP A CA 1
ATOM 1773 C C . TRP A 1 219 ? 6.649 12.422 0.726 1.00 65.31 219 TRP A C 1
ATOM 1775 O O . TRP A 1 219 ? 5.532 12.735 1.081 1.00 65.31 219 TRP A O 1
ATOM 1785 N N . LEU A 1 220 ? 7.320 13.133 -0.192 1.00 61.97 220 LEU A N 1
ATOM 1786 C CA . LEU A 1 220 ? 6.717 14.319 -0.828 1.00 61.97 220 LEU A CA 1
ATOM 1787 C C . LEU A 1 220 ? 5.575 13.942 -1.776 1.00 61.97 220 LEU A C 1
ATOM 1789 O O . LEU A 1 220 ? 4.635 14.708 -1.961 1.00 61.97 220 LEU A O 1
ATOM 1793 N N . GLU A 1 221 ? 5.635 12.754 -2.366 1.00 65.69 221 GLU A N 1
ATOM 1794 C CA . GLU A 1 221 ? 4.581 12.286 -3.265 1.00 65.69 221 GLU A CA 1
ATOM 1795 C C . GLU A 1 221 ? 3.351 11.836 -2.489 1.00 65.69 221 GLU A C 1
ATOM 1797 O O . GLU A 1 221 ? 2.232 12.151 -2.880 1.00 65.69 221 GLU A O 1
ATOM 1802 N N . LYS A 1 222 ? 3.555 11.143 -1.365 1.00 65.12 222 LYS A N 1
ATOM 1803 C CA . LYS A 1 222 ? 2.468 10.764 -0.452 1.00 65.12 222 LYS A CA 1
ATOM 1804 C C . LYS A 1 222 ? 1.963 11.932 0.374 1.00 65.12 222 LYS A C 1
ATOM 1806 O O . LYS A 1 222 ? 0.769 12.059 0.622 1.00 65.12 222 LYS A O 1
ATOM 1811 N N . PHE A 1 223 ? 2.907 12.746 0.821 1.00 67.31 223 PHE A N 1
ATOM 1812 C CA . PHE A 1 223 ? 2.760 13.660 1.930 1.00 67.31 223 PHE A CA 1
ATOM 1813 C C . PHE A 1 223 ? 3.524 15.001 1.761 1.00 67.31 223 PHE A C 1
ATOM 1815 O O . PHE A 1 223 ? 4.112 15.509 2.715 1.00 67.31 223 PHE A O 1
ATOM 1822 N N . GLY A 1 224 ? 3.612 15.554 0.548 1.00 65.25 224 GLY A N 1
ATOM 1823 C CA . GLY A 1 224 ? 4.292 16.834 0.282 1.00 65.25 224 GLY A CA 1
ATOM 1824 C C . GLY A 1 224 ? 3.327 17.993 0.049 1.00 65.25 224 GLY A C 1
ATOM 1825 O O . GLY A 1 224 ? 3.310 18.953 0.814 1.00 65.25 224 GLY A O 1
ATOM 1826 N N . ASP A 1 225 ? 2.474 17.881 -0.970 1.00 63.06 225 ASP A N 1
ATOM 1827 C CA . ASP A 1 225 ? 1.487 18.914 -1.343 1.00 63.06 225 ASP A CA 1
ATOM 1828 C C . ASP A 1 225 ? 0.133 18.760 -0.610 1.00 63.06 225 ASP A C 1
ATOM 1830 O O . ASP A 1 225 ? -0.884 19.336 -0.991 1.00 63.06 225 ASP A O 1
ATOM 1834 N N . GLU A 1 226 ? 0.103 17.964 0.457 1.00 53.41 226 GLU A N 1
ATOM 1835 C CA . GLU A 1 226 ? -1.092 17.396 1.100 1.00 53.41 226 GLU A CA 1
ATOM 1836 C C . GLU A 1 226 ? -2.168 18.364 1.569 1.00 53.41 226 GLU A C 1
ATOM 1838 O O . GLU A 1 226 ? -3.329 17.981 1.691 1.00 53.41 226 GLU A O 1
ATOM 1843 N N . GLU A 1 227 ? -1.805 19.596 1.915 1.00 55.81 227 GLU A N 1
ATOM 1844 C CA . GLU A 1 227 ? -2.805 20.570 2.358 1.00 55.81 227 GLU A CA 1
ATOM 1845 C C . GLU A 1 227 ? -3.676 21.051 1.194 1.00 55.81 227 GLU A C 1
ATOM 1847 O O . GLU A 1 227 ? -4.730 21.646 1.412 1.00 55.81 227 GLU A O 1
ATOM 1852 N N . LEU A 1 228 ? -3.252 20.786 -0.044 1.00 65.31 228 LEU A N 1
ATOM 1853 C CA . LEU A 1 228 ? -3.912 21.271 -1.247 1.00 65.31 228 LEU A CA 1
ATOM 1854 C C . LEU A 1 228 ? -4.985 20.309 -1.772 1.00 65.31 228 LEU A C 1
ATOM 1856 O O . LEU A 1 228 ? -5.862 20.753 -2.516 1.00 65.31 228 LEU A O 1
ATOM 1860 N N . ASP A 1 229 ? -4.947 19.024 -1.398 1.00 78.38 229 ASP A N 1
ATOM 1861 C CA . ASP A 1 229 ? -5.918 18.022 -1.852 1.00 78.38 229 ASP A CA 1
ATOM 1862 C C . ASP A 1 229 ? -6.647 17.369 -0.675 1.00 78.38 229 ASP A C 1
ATOM 1864 O O . ASP A 1 229 ? -6.198 16.394 -0.071 1.00 78.38 229 ASP A O 1
ATOM 1868 N N . SER A 1 230 ? -7.830 17.907 -0.376 1.00 80.94 230 SER A N 1
ATOM 1869 C CA . SER A 1 230 ? -8.675 17.458 0.731 1.00 80.94 230 SER A CA 1
ATOM 1870 C C . SER A 1 230 ? -9.133 16.000 0.619 1.00 80.94 230 SER A C 1
ATOM 1872 O O . SER A 1 230 ? -9.620 15.454 1.604 1.00 80.94 230 SER A O 1
ATOM 1874 N N . ARG A 1 231 ? -8.991 15.350 -0.546 1.00 84.38 231 ARG A N 1
ATOM 1875 C CA . ARG A 1 231 ? -9.407 13.949 -0.744 1.00 84.38 231 ARG A CA 1
ATOM 1876 C C . ARG A 1 231 ? -8.599 12.962 0.101 1.00 84.38 231 ARG A C 1
ATOM 1878 O O . ARG A 1 231 ? -9.130 11.923 0.472 1.00 84.38 231 ARG A O 1
ATOM 1885 N N . TYR A 1 232 ? -7.355 13.296 0.447 1.00 87.75 232 TYR A N 1
ATOM 1886 C CA . TYR A 1 232 ? -6.492 12.415 1.243 1.00 87.75 232 TYR A CA 1
ATOM 1887 C C . TYR A 1 232 ? -6.707 12.535 2.758 1.00 87.75 232 TYR A C 1
ATOM 1889 O O . TYR A 1 232 ? -6.079 11.811 3.523 1.00 87.75 232 TYR A O 1
ATOM 1897 N N . GLY A 1 233 ? -7.564 13.449 3.229 1.00 89.44 233 GLY A N 1
ATOM 1898 C CA . GLY A 1 233 ? -7.895 13.567 4.656 1.00 89.44 233 GLY A CA 1
ATOM 1899 C C . GLY A 1 233 ? -6.712 13.917 5.572 1.00 89.44 233 GLY A C 1
ATOM 1900 O O . GLY A 1 233 ? -6.696 13.560 6.751 1.00 89.44 233 GLY A O 1
ATOM 1901 N N . ILE A 1 234 ? -5.672 14.574 5.049 1.00 87.88 234 ILE A N 1
ATOM 1902 C CA . ILE A 1 234 ? -4.442 14.849 5.808 1.00 87.88 234 ILE A CA 1
ATOM 1903 C C . ILE A 1 234 ? -4.671 15.866 6.927 1.00 87.88 234 ILE A C 1
ATOM 1905 O O . ILE A 1 234 ? -4.068 15.760 7.999 1.00 87.88 234 ILE A O 1
ATOM 1909 N N . SER A 1 235 ? -5.537 16.855 6.703 1.00 88.38 235 SER A N 1
ATOM 1910 C CA . SER A 1 235 ? -5.909 17.820 7.744 1.00 88.38 235 SER A CA 1
ATOM 1911 C C . SER A 1 235 ? -6.523 17.099 8.948 1.00 88.38 235 SER A C 1
ATOM 1913 O O . SER A 1 235 ? -6.180 17.361 10.102 1.00 88.38 235 SER A O 1
ATOM 1915 N N . GLU A 1 236 ? -7.382 16.125 8.679 1.00 93.12 236 GLU A N 1
ATOM 1916 C CA . GLU A 1 236 ? -8.064 15.295 9.657 1.00 93.12 236 GLU A CA 1
ATOM 1917 C C . GLU A 1 236 ? -7.076 14.359 10.361 1.00 93.12 236 GLU A C 1
ATOM 1919 O O . GLU A 1 236 ? -7.087 14.281 11.591 1.00 93.12 236 GLU A O 1
ATOM 1924 N N . LEU A 1 237 ? -6.146 13.748 9.617 1.00 92.12 237 LEU A N 1
ATOM 1925 C CA . LEU A 1 237 ? -5.066 12.919 10.165 1.00 92.12 237 LEU A CA 1
ATOM 1926 C C . LEU A 1 237 ? -4.197 13.718 11.152 1.00 92.12 237 LEU A C 1
ATOM 1928 O O . LEU A 1 237 ? -3.927 13.271 12.270 1.00 92.12 237 LEU A O 1
ATOM 1932 N N . LYS A 1 238 ? -3.800 14.942 10.776 1.00 90.06 238 LYS A N 1
ATOM 1933 C CA . LYS A 1 238 ? -3.040 15.854 11.648 1.00 90.06 238 LYS A CA 1
ATOM 1934 C C . LYS A 1 238 ? -3.809 16.193 12.920 1.00 90.06 238 LYS A C 1
ATOM 1936 O O . LYS A 1 238 ? -3.174 16.483 13.932 1.00 90.06 238 LYS A O 1
ATOM 1941 N N . ASN A 1 239 ? -5.141 16.181 12.874 1.00 92.75 239 ASN A N 1
ATOM 1942 C CA . ASN A 1 239 ? -6.033 16.554 13.969 1.00 92.75 239 ASN A CA 1
ATOM 1943 C C . ASN A 1 239 ? -6.468 15.407 14.878 1.00 92.75 239 ASN A C 1
ATOM 1945 O O . ASN A 1 239 ? -7.186 15.670 15.843 1.00 92.75 239 ASN A O 1
ATOM 1949 N N . ILE A 1 240 ? -5.955 14.192 14.664 1.00 95.69 240 ILE A N 1
ATOM 1950 C CA . ILE A 1 240 ? -6.186 13.075 15.582 1.00 95.69 240 ILE A CA 1
ATOM 1951 C C . ILE A 1 240 ? -5.809 13.459 17.020 1.00 95.69 240 ILE A C 1
ATOM 1953 O O . ILE A 1 240 ? -4.778 14.090 17.268 1.00 95.69 240 ILE A O 1
ATOM 1957 N N . ASP A 1 241 ? -6.645 13.067 17.981 1.00 96.25 241 ASP A N 1
ATOM 1958 C CA . ASP A 1 241 ? -6.396 13.224 19.409 1.00 96.25 241 ASP A CA 1
ATOM 1959 C C . ASP A 1 241 ? -6.769 11.961 20.192 1.00 96.25 241 ASP A C 1
ATOM 1961 O O . ASP A 1 241 ? -7.472 11.078 19.704 1.00 96.25 241 ASP A O 1
ATOM 1965 N N . GLY A 1 242 ? -6.308 11.879 21.441 1.00 96.62 242 GLY A N 1
ATOM 1966 C CA . GLY A 1 242 ? -6.762 10.842 22.361 1.00 96.62 242 GLY A CA 1
ATOM 1967 C C . GLY A 1 242 ? -6.178 9.470 22.036 1.00 96.62 242 GLY A C 1
ATOM 1968 O O . GLY A 1 242 ? -5.063 9.171 22.463 1.00 96.62 242 GLY A O 1
ATOM 1969 N N . HIS A 1 243 ? -6.933 8.614 21.354 1.00 97.38 243 HIS A N 1
ATOM 1970 C CA . HIS A 1 243 ? -6.574 7.214 21.144 1.00 97.38 243 HIS A CA 1
ATOM 1971 C C . HIS A 1 243 ? -6.614 6.822 19.667 1.00 97.38 243 HIS A C 1
ATOM 1973 O O . HIS A 1 243 ? -7.592 7.110 18.975 1.00 97.38 243 HIS A O 1
ATOM 1979 N N . VAL A 1 244 ? -5.576 6.109 19.221 1.00 97.81 244 VAL A N 1
ATOM 1980 C CA . VAL A 1 244 ? -5.487 5.546 17.870 1.00 97.81 244 VAL A CA 1
ATOM 1981 C C . VAL A 1 244 ? -5.306 4.026 17.914 1.00 97.81 244 VAL A C 1
ATOM 1983 O O . VAL A 1 244 ? -4.489 3.504 18.669 1.00 97.81 244 VAL A O 1
ATOM 1986 N N . GLU A 1 245 ? -6.066 3.312 17.093 1.00 98.12 245 GLU A N 1
ATOM 1987 C CA . GLU A 1 245 ? -5.911 1.881 16.836 1.00 98.12 245 GLU A CA 1
ATOM 1988 C C . GLU A 1 245 ? -5.266 1.686 15.456 1.00 98.12 245 GLU A C 1
ATOM 1990 O O . GLU A 1 245 ? -5.730 2.261 14.478 1.00 98.12 245 GLU A O 1
ATOM 1995 N N . LEU A 1 246 ? -4.208 0.878 15.362 1.00 97.56 246 LEU A N 1
ATOM 1996 C CA . LEU A 1 246 ? -3.514 0.540 14.115 1.00 97.56 246 LEU A CA 1
ATOM 1997 C C . LEU A 1 246 ? -3.754 -0.934 13.779 1.00 97.56 246 LEU A C 1
ATOM 1999 O O . LEU A 1 246 ? -3.195 -1.821 14.436 1.00 97.56 246 LEU A O 1
ATOM 2003 N N . LEU A 1 247 ? -4.590 -1.205 12.776 1.00 97.56 247 LEU A N 1
ATOM 2004 C CA . LEU A 1 247 ? -5.090 -2.544 12.456 1.00 97.56 247 LEU A CA 1
ATOM 2005 C C . LEU A 1 247 ? -4.698 -2.985 11.042 1.00 97.56 247 LEU A C 1
ATOM 2007 O O . LEU A 1 247 ? -4.931 -2.283 10.067 1.00 97.56 247 LEU A O 1
ATOM 2011 N N . GLY A 1 248 ? -4.145 -4.192 10.908 1.00 94.31 248 GLY A N 1
ATOM 2012 C CA . GLY A 1 248 ? -3.821 -4.746 9.588 1.00 94.31 248 GLY A CA 1
ATOM 2013 C C . GLY A 1 248 ? -2.684 -4.011 8.868 1.00 94.31 248 GLY A C 1
ATOM 2014 O O . GLY A 1 248 ? -2.633 -4.031 7.643 1.00 94.31 248 GLY A O 1
ATOM 2015 N N . MET A 1 249 ? -1.790 -3.365 9.623 1.00 91.31 249 MET A N 1
ATOM 2016 C CA . MET A 1 249 ? -0.634 -2.637 9.101 1.00 91.31 249 MET A CA 1
ATOM 2017 C C . MET A 1 249 ? 0.681 -3.310 9.499 1.00 91.31 249 MET A C 1
ATOM 2019 O O . MET A 1 249 ? 0.930 -3.566 10.682 1.00 91.31 249 MET A O 1
ATOM 2023 N N . SER A 1 250 ? 1.553 -3.534 8.516 1.00 89.19 250 SER A N 1
ATOM 2024 C CA . SER A 1 250 ? 2.954 -3.892 8.756 1.00 89.19 250 SER A CA 1
ATOM 2025 C C . SER A 1 250 ? 3.696 -2.708 9.395 1.00 89.19 250 SER A C 1
ATOM 2027 O O . SER A 1 250 ? 3.431 -1.565 9.027 1.00 89.19 250 SER A O 1
ATOM 2029 N N . PRO A 1 251 ? 4.635 -2.938 10.329 1.00 86.00 251 PRO A N 1
ATOM 2030 C CA . PRO A 1 251 ? 5.444 -1.866 10.913 1.00 86.00 251 PRO A CA 1
ATOM 2031 C C . PRO A 1 251 ? 6.463 -1.310 9.911 1.00 86.00 251 PRO A C 1
ATOM 2033 O O . PRO A 1 251 ? 7.007 -0.242 10.134 1.00 86.00 251 PRO A O 1
ATOM 2036 N N . CYS A 1 252 ? 6.709 -2.026 8.811 1.00 81.00 252 CYS A N 1
ATOM 2037 C CA . CYS A 1 252 ? 7.543 -1.564 7.708 1.00 81.00 252 CYS A CA 1
ATOM 2038 C C . CYS A 1 252 ? 6.736 -0.804 6.645 1.00 81.00 252 CYS A C 1
ATOM 2040 O O . CYS A 1 252 ? 7.311 -0.397 5.639 1.00 81.00 252 CYS A O 1
ATOM 2042 N N . ASN A 1 253 ? 5.415 -0.664 6.815 1.00 79.81 253 ASN A N 1
ATOM 2043 C CA . ASN A 1 253 ? 4.604 0.121 5.894 1.00 79.81 253 ASN A CA 1
ATOM 2044 C C . ASN A 1 253 ? 4.653 1.585 6.292 1.00 79.81 253 ASN A C 1
ATOM 2046 O O . ASN A 1 253 ? 4.299 1.923 7.413 1.00 79.81 253 ASN A O 1
ATOM 2050 N N . ASP A 1 254 ? 4.946 2.437 5.319 1.00 77.62 254 ASP A N 1
ATOM 2051 C CA . ASP A 1 254 ? 4.687 3.868 5.408 1.00 77.62 254 ASP A CA 1
ATOM 2052 C C . ASP A 1 254 ? 5.264 4.541 6.671 1.00 77.62 254 ASP A C 1
ATOM 2054 O O . ASP A 1 254 ? 4.545 5.038 7.540 1.00 77.62 254 ASP A O 1
ATOM 2058 N N . GLU A 1 255 ? 6.600 4.569 6.755 1.00 81.31 255 GLU A N 1
ATOM 2059 C CA . GLU A 1 255 ? 7.365 5.214 7.836 1.00 81.31 255 GLU A CA 1
ATOM 2060 C C . GLU A 1 255 ? 6.831 6.611 8.188 1.00 81.31 255 GLU A C 1
ATOM 2062 O O . GLU A 1 255 ? 6.780 7.018 9.349 1.00 81.31 255 GLU A O 1
ATOM 2067 N N . GLN A 1 256 ? 6.396 7.348 7.170 1.00 81.00 256 GLN A N 1
ATOM 2068 C CA . GLN A 1 256 ? 5.961 8.732 7.288 1.00 81.00 256 GLN A CA 1
ATOM 2069 C C . GLN A 1 256 ? 4.647 8.867 8.044 1.00 81.00 256 GLN A C 1
ATOM 2071 O O . GLN A 1 256 ? 4.492 9.789 8.849 1.00 81.00 256 GLN A O 1
ATOM 2076 N N . LEU A 1 257 ? 3.719 7.929 7.852 1.00 88.19 257 LEU A N 1
ATOM 2077 C CA . LEU A 1 257 ? 2.524 7.852 8.681 1.00 88.19 257 LEU A CA 1
ATOM 2078 C C . LEU A 1 257 ? 2.905 7.693 10.159 1.00 88.19 257 LEU A C 1
ATOM 2080 O O . LEU A 1 257 ? 2.377 8.415 11.008 1.00 88.19 257 LEU A O 1
ATOM 2084 N N . PHE A 1 258 ? 3.857 6.814 10.486 1.00 90.06 258 PHE A N 1
ATOM 2085 C CA . PHE A 1 258 ? 4.296 6.648 11.874 1.00 90.06 258 PHE A CA 1
ATOM 2086 C C . PHE A 1 258 ? 4.998 7.890 12.428 1.00 90.06 258 PHE A C 1
ATOM 2088 O O . PHE A 1 258 ? 4.731 8.255 13.574 1.00 90.06 258 PHE A O 1
ATOM 2095 N N . ILE A 1 259 ? 5.819 8.579 11.628 1.00 87.81 259 ILE A N 1
ATOM 2096 C CA . ILE A 1 259 ? 6.425 9.864 12.010 1.00 87.81 259 ILE A CA 1
ATOM 2097 C C . ILE A 1 259 ? 5.331 10.884 12.352 1.00 87.81 259 ILE A C 1
ATOM 2099 O O . ILE A 1 259 ? 5.354 11.457 13.441 1.00 87.81 259 ILE A O 1
ATOM 2103 N N . ARG A 1 260 ? 4.310 11.047 11.499 1.00 88.56 260 ARG A N 1
ATOM 2104 C CA . ARG A 1 260 ? 3.188 11.973 11.750 1.00 88.56 260 ARG A CA 1
ATOM 2105 C C . ARG A 1 260 ? 2.425 11.641 13.033 1.00 88.56 260 ARG A C 1
ATOM 2107 O O . ARG A 1 260 ? 2.084 12.543 13.800 1.00 88.56 260 ARG A O 1
ATOM 2114 N N . LEU A 1 261 ? 2.170 10.357 13.291 1.00 92.25 261 LEU A N 1
ATOM 2115 C CA . LEU A 1 261 ? 1.529 9.915 14.533 1.00 92.25 261 LEU A CA 1
ATOM 2116 C C . LEU A 1 261 ? 2.412 10.202 15.757 1.00 92.25 261 LEU A C 1
ATOM 2118 O O . LEU A 1 261 ? 1.919 10.685 16.776 1.00 92.25 261 LEU A O 1
ATOM 2122 N N . MET A 1 262 ? 3.718 9.951 15.655 1.00 91.62 262 MET A N 1
ATOM 2123 C CA . MET A 1 262 ? 4.694 10.200 16.718 1.00 91.62 262 MET A CA 1
ATOM 2124 C C . MET A 1 262 ? 4.874 11.696 17.016 1.00 91.62 262 MET A C 1
ATOM 2126 O O . MET A 1 262 ? 5.031 12.080 18.178 1.00 91.62 262 MET A O 1
ATOM 2130 N N . GLU A 1 263 ? 4.816 12.562 16.008 1.00 90.81 263 GLU A N 1
ATOM 2131 C CA . GLU A 1 263 ? 4.932 14.012 16.184 1.00 90.81 263 GLU A CA 1
ATOM 2132 C C . GLU A 1 263 ? 3.653 14.643 16.758 1.00 90.81 263 GLU A C 1
ATOM 2134 O O . GLU A 1 263 ? 3.704 15.676 17.441 1.00 90.81 263 GLU A O 1
ATOM 2139 N N . ASN A 1 264 ? 2.494 14.011 16.548 1.00 93.56 264 ASN A N 1
ATOM 2140 C CA . ASN A 1 264 ? 1.216 14.510 17.035 1.00 93.56 264 ASN A CA 1
ATOM 2141 C C . ASN A 1 264 ? 1.024 14.286 18.549 1.00 93.56 264 ASN A C 1
ATOM 2143 O O . ASN A 1 264 ? 0.384 13.338 19.000 1.00 93.56 264 ASN A O 1
ATOM 2147 N N . LYS A 1 265 ? 1.469 15.263 19.350 1.00 94.69 265 LYS A N 1
ATOM 2148 C CA . LYS A 1 265 ? 1.356 15.289 20.827 1.00 94.69 265 LYS A CA 1
ATOM 2149 C C . LYS A 1 265 ? -0.078 15.245 21.388 1.00 94.69 265 LYS A C 1
ATOM 2151 O O . LYS A 1 265 ? -0.260 15.185 22.614 1.00 94.69 265 LYS A O 1
ATOM 2156 N N . ARG A 1 266 ? -1.116 15.354 20.548 1.00 96.06 266 ARG A N 1
ATOM 2157 C CA . ARG A 1 266 ? -2.522 15.215 20.974 1.00 96.06 266 ARG A CA 1
ATOM 2158 C C . ARG A 1 266 ? -2.922 13.755 21.147 1.00 96.06 266 ARG A C 1
ATOM 2160 O O . ARG A 1 266 ? -3.808 13.484 21.959 1.00 96.06 266 ARG A O 1
ATOM 2167 N N . ILE A 1 267 ? -2.237 12.835 20.472 1.00 97.00 267 ILE A N 1
ATOM 2168 C CA . ILE A 1 267 ? -2.390 11.396 20.674 1.00 97.00 267 ILE A CA 1
ATOM 2169 C C . ILE A 1 267 ? -1.819 11.043 22.051 1.00 97.00 267 ILE A C 1
ATOM 2171 O O . ILE A 1 267 ? -0.755 11.507 22.453 1.00 97.00 267 ILE A O 1
ATOM 2175 N N . LYS A 1 268 ? -2.582 10.282 22.832 1.00 96.06 268 LYS A N 1
ATOM 2176 C CA . LYS A 1 268 ? -2.261 9.910 24.219 1.00 96.06 268 LYS A CA 1
ATOM 2177 C C . LYS A 1 268 ? -1.973 8.429 24.378 1.00 96.06 268 LYS A C 1
ATOM 2179 O O . LYS A 1 268 ? -1.344 8.041 25.355 1.00 96.06 268 LYS A O 1
ATOM 2184 N N . SER A 1 269 ? -2.460 7.604 23.458 1.00 96.75 269 SER A N 1
ATOM 2185 C CA . SER A 1 269 ? -2.240 6.160 23.469 1.00 96.75 269 SER A CA 1
ATOM 2186 C C . SER A 1 269 ? -2.464 5.560 22.089 1.00 96.75 269 SER A C 1
ATOM 2188 O O . SER A 1 269 ? -3.235 6.101 21.295 1.00 96.75 269 SER A O 1
ATOM 2190 N N . CYS A 1 270 ? -1.790 4.442 21.835 1.00 97.12 270 CYS A N 1
ATOM 2191 C CA . CYS A 1 270 ? -1.865 3.710 20.581 1.00 97.12 270 CYS A CA 1
ATOM 2192 C C . CYS A 1 270 ? -2.031 2.214 20.855 1.00 97.12 270 CYS A C 1
ATOM 2194 O O . CYS A 1 270 ? -1.233 1.624 21.584 1.00 97.12 270 CYS A O 1
ATOM 2196 N N . ASP A 1 271 ? -3.010 1.581 20.222 1.00 97.44 271 ASP A N 1
ATOM 2197 C CA . ASP A 1 271 ? -3.100 0.125 20.172 1.00 97.44 271 ASP A CA 1
ATOM 2198 C C . ASP A 1 271 ? -2.574 -0.365 18.824 1.00 97.44 271 ASP A C 1
ATOM 2200 O O . ASP A 1 271 ? -3.121 -0.021 17.783 1.00 97.44 271 ASP A O 1
ATOM 2204 N N . TYR A 1 272 ? -1.518 -1.177 18.834 1.00 97.44 272 TYR A N 1
ATOM 2205 C CA . TYR A 1 272 ? -0.953 -1.761 17.618 1.00 97.44 272 TYR A CA 1
ATOM 2206 C C . TYR A 1 272 ? -1.293 -3.248 17.525 1.00 97.44 272 TYR A C 1
ATOM 2208 O O . TYR A 1 272 ? -0.891 -4.044 18.385 1.00 97.44 272 TYR A O 1
ATOM 2216 N N . TYR A 1 273 ? -2.032 -3.632 16.482 1.00 97.50 273 TYR A N 1
ATOM 2217 C CA . TYR A 1 273 ? -2.422 -5.017 16.240 1.00 97.50 273 TYR A CA 1
ATOM 2218 C C . TYR A 1 273 ? -1.383 -5.743 15.374 1.00 97.50 273 TYR A C 1
ATOM 2220 O O . TYR A 1 273 ? -1.486 -5.776 14.151 1.00 97.50 273 TYR A O 1
ATOM 2228 N N . TYR A 1 274 ? -0.398 -6.365 16.022 1.00 95.94 274 TYR A N 1
ATOM 2229 C CA . TYR A 1 274 ? 0.702 -7.069 15.361 1.00 95.94 274 TYR A CA 1
ATOM 2230 C C . TYR A 1 274 ? 0.285 -8.443 14.815 1.00 95.94 274 TYR A C 1
ATOM 2232 O O . TYR A 1 274 ? -0.492 -9.173 15.453 1.00 95.94 274 TYR A O 1
ATOM 2240 N N . PHE A 1 275 ? 0.853 -8.839 13.672 1.00 93.69 275 PHE A N 1
ATOM 2241 C CA . PHE A 1 275 ? 0.686 -10.189 13.131 1.00 93.69 275 PHE A CA 1
ATOM 2242 C C . PHE A 1 275 ? 1.690 -11.163 13.751 1.00 93.69 275 PHE A C 1
ATOM 2244 O O . PHE A 1 275 ? 1.284 -12.209 14.284 1.00 93.69 275 PHE A O 1
ATOM 2251 N N . ASP A 1 276 ? 2.965 -10.772 13.777 1.00 92.69 276 ASP A N 1
ATOM 2252 C CA . ASP A 1 276 ? 4.055 -11.507 14.410 1.00 92.69 276 ASP A CA 1
ATOM 2253 C C . ASP A 1 276 ? 4.747 -10.691 15.509 1.00 92.69 276 ASP A C 1
ATOM 2255 O O . ASP A 1 276 ? 4.626 -9.471 15.614 1.00 92.69 276 ASP A O 1
ATOM 2259 N N . ARG A 1 277 ? 5.447 -11.379 16.422 1.00 91.75 277 ARG A N 1
ATOM 2260 C CA . ARG A 1 277 ? 6.069 -10.716 17.586 1.00 91.75 277 ARG A CA 1
ATOM 2261 C C . ARG A 1 277 ? 7.192 -9.757 17.196 1.00 91.75 277 ARG A C 1
ATOM 2263 O O . ARG A 1 277 ? 7.436 -8.813 17.942 1.00 91.75 277 ARG A O 1
ATOM 2270 N N . SER A 1 278 ? 7.865 -10.007 16.075 1.00 90.75 278 SER A N 1
ATOM 2271 C CA . SER A 1 278 ? 8.829 -9.077 15.481 1.00 90.75 278 SER A CA 1
ATOM 2272 C C . SER A 1 278 ? 8.186 -7.722 15.222 1.00 90.75 278 SER A C 1
ATOM 2274 O O . SER A 1 278 ? 8.780 -6.703 15.557 1.00 90.75 278 SER A O 1
ATOM 2276 N N . ASP A 1 279 ? 6.942 -7.706 14.747 1.00 92.12 279 ASP A N 1
ATOM 2277 C CA . ASP A 1 279 ? 6.270 -6.464 14.380 1.00 92.12 279 ASP A CA 1
ATOM 2278 C C . ASP A 1 279 ? 5.993 -5.598 15.608 1.00 92.12 279 ASP A C 1
ATOM 2280 O O . ASP A 1 279 ? 6.167 -4.383 15.601 1.00 92.12 279 ASP A O 1
ATOM 2284 N N . ALA A 1 280 ? 5.634 -6.252 16.714 1.00 91.69 280 ALA A N 1
ATOM 2285 C CA . ALA A 1 280 ? 5.425 -5.613 18.008 1.00 91.69 280 ALA A CA 1
ATOM 2286 C C . ALA A 1 280 ? 6.702 -4.968 18.583 1.00 91.69 280 ALA A C 1
ATOM 2288 O O . ALA A 1 280 ? 6.607 -4.081 19.439 1.00 91.69 280 ALA A O 1
ATOM 2289 N N . ILE A 1 281 ? 7.880 -5.450 18.170 1.00 90.56 281 ILE A N 1
ATOM 2290 C CA . ILE A 1 281 ? 9.185 -4.875 18.515 1.00 90.56 281 ILE A CA 1
ATOM 2291 C C . ILE A 1 281 ? 9.506 -3.731 17.552 1.00 90.56 281 ILE A C 1
ATOM 2293 O O . ILE A 1 281 ? 9.913 -2.663 18.006 1.00 90.56 281 ILE A O 1
ATOM 2297 N N . GLU A 1 282 ? 9.293 -3.938 16.253 1.00 89.50 282 GLU A N 1
ATOM 2298 C CA . GLU A 1 282 ? 9.622 -2.967 15.209 1.00 89.50 282 GLU A CA 1
ATOM 2299 C C . GLU A 1 282 ? 8.806 -1.681 15.350 1.00 89.50 282 GLU A C 1
ATOM 2301 O O . GLU A 1 282 ? 9.386 -0.6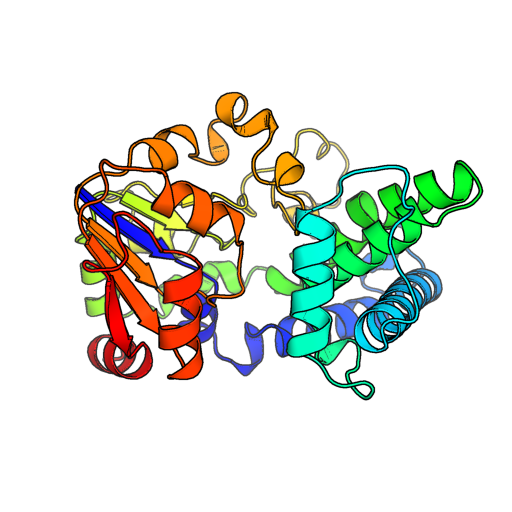00 15.396 1.00 89.50 282 GLU A O 1
ATOM 2306 N N . ILE A 1 283 ? 7.491 -1.780 15.588 1.00 91.19 283 ILE A N 1
ATOM 2307 C CA . ILE A 1 283 ? 6.613 -0.606 15.736 1.00 91.19 283 ILE A CA 1
ATOM 2308 C C . ILE A 1 283 ? 7.084 0.376 16.820 1.00 91.19 283 ILE A C 1
ATOM 2310 O O . ILE A 1 283 ? 6.852 1.579 16.727 1.00 91.19 283 ILE A O 1
ATOM 2314 N N . ARG A 1 284 ? 7.779 -0.117 17.855 1.00 90.31 284 ARG A N 1
ATOM 2315 C CA . ARG A 1 284 ? 8.288 0.714 18.959 1.00 90.31 284 ARG A CA 1
ATOM 2316 C C . ARG A 1 284 ? 9.473 1.585 18.553 1.00 90.31 284 ARG A C 1
ATOM 2318 O O . ARG A 1 284 ? 9.767 2.546 19.260 1.00 90.31 284 ARG A O 1
ATOM 2325 N N . LYS A 1 285 ? 10.154 1.249 17.456 1.00 88.25 285 LYS A N 1
ATOM 2326 C CA . LYS A 1 285 ? 11.204 2.087 16.871 1.00 88.25 285 LYS A CA 1
ATOM 2327 C C . LYS A 1 285 ? 10.597 3.292 16.155 1.00 88.25 285 LYS A C 1
ATOM 2329 O O . LYS A 1 285 ? 11.138 4.384 16.276 1.00 88.25 285 LYS A O 1
ATOM 2334 N N . HIS A 1 286 ? 9.450 3.093 15.506 1.00 88.31 286 HIS A N 1
ATOM 2335 C CA . HIS A 1 286 ? 8.732 4.128 14.762 1.00 88.31 286 HIS A CA 1
ATOM 2336 C C . HIS A 1 286 ? 7.929 5.049 15.692 1.00 88.31 286 HIS A C 1
ATOM 2338 O O . HIS A 1 286 ? 8.132 6.261 15.727 1.00 88.31 286 HIS A O 1
ATOM 2344 N N . LEU A 1 287 ? 7.074 4.477 16.545 1.00 89.12 287 LEU A N 1
ATOM 2345 C CA . LEU A 1 287 ? 6.239 5.221 17.496 1.00 89.12 287 LEU A CA 1
ATOM 2346 C C . LEU A 1 287 ? 6.986 5.513 18.811 1.00 89.12 287 LEU A C 1
ATOM 2348 O O . LEU A 1 287 ? 6.566 5.147 19.910 1.00 89.12 287 LEU A O 1
ATOM 2352 N N . CYS A 1 288 ? 8.147 6.148 18.704 1.00 82.94 288 CYS A N 1
ATOM 2353 C CA . CYS A 1 288 ? 8.998 6.457 19.847 1.00 82.94 288 CYS A CA 1
ATOM 2354 C C . CYS A 1 288 ? 8.577 7.761 20.571 1.00 82.94 288 CYS A C 1
ATOM 2356 O O . CYS A 1 288 ? 7.464 8.272 20.421 1.00 82.94 288 CYS A O 1
ATOM 2358 N N . GLY A 1 289 ? 9.445 8.286 21.441 1.00 87.50 289 GLY A N 1
ATOM 2359 C CA . GLY A 1 289 ? 9.225 9.566 22.118 1.00 87.50 289 GLY A CA 1
ATOM 2360 C C . GLY A 1 289 ? 8.022 9.554 23.066 1.00 87.50 289 GLY A C 1
ATOM 2361 O O . GLY A 1 289 ? 7.941 8.723 23.972 1.00 87.50 289 GLY A O 1
ATOM 2362 N N . HIS A 1 290 ? 7.093 10.495 22.875 1.00 91.62 290 HIS A N 1
ATOM 2363 C CA . HIS A 1 290 ? 5.974 10.706 23.796 1.00 91.62 290 HIS A CA 1
ATOM 2364 C C . HIS A 1 290 ? 4.972 9.539 23.834 1.00 91.62 290 HIS A C 1
ATOM 2366 O O . HIS A 1 290 ? 4.273 9.396 24.831 1.00 91.62 290 HIS A O 1
ATOM 2372 N N . LEU A 1 291 ? 4.925 8.696 22.792 1.00 91.19 291 LEU A N 1
ATOM 2373 C CA . LEU A 1 291 ? 4.061 7.511 22.732 1.00 91.19 291 LEU A CA 1
ATOM 2374 C C . LEU A 1 291 ? 4.745 6.227 23.209 1.00 91.19 291 LEU A C 1
ATOM 2376 O O . LEU A 1 291 ? 4.051 5.243 23.447 1.00 91.19 291 LEU A O 1
ATOM 2380 N N . ALA A 1 292 ? 6.066 6.209 23.420 1.00 89.56 292 ALA A N 1
ATOM 2381 C CA . ALA A 1 292 ? 6.816 4.972 23.673 1.00 89.56 292 ALA A CA 1
ATOM 2382 C C . ALA A 1 292 ? 6.272 4.144 24.862 1.00 89.56 292 ALA A C 1
ATOM 2384 O O . ALA A 1 292 ? 6.224 2.910 24.809 1.00 89.56 292 ALA A O 1
ATOM 2385 N N . GLY A 1 293 ? 5.831 4.824 25.928 1.00 90.88 293 GLY A N 1
ATOM 2386 C CA . GLY A 1 293 ? 5.218 4.218 27.118 1.00 90.88 293 GLY A CA 1
ATOM 2387 C C . GLY A 1 293 ? 3.708 3.966 27.017 1.00 90.88 293 GLY A C 1
ATOM 2388 O O . GLY A 1 293 ? 3.121 3.416 27.944 1.00 90.88 293 GLY A O 1
ATOM 2389 N N . HIS A 1 294 ? 3.081 4.352 25.907 1.00 94.38 294 HIS A N 1
ATOM 2390 C CA . HIS A 1 294 ? 1.630 4.361 25.707 1.00 94.38 294 HIS A CA 1
ATOM 2391 C C . HIS A 1 294 ? 1.182 3.504 24.511 1.00 94.38 294 HIS A C 1
ATOM 2393 O O . HIS A 1 294 ? 0.061 3.661 24.023 1.00 94.38 294 HIS A O 1
ATOM 2399 N N . ILE A 1 295 ? 2.049 2.592 24.055 1.00 95.44 295 ILE A N 1
ATOM 2400 C CA . ILE A 1 295 ? 1.735 1.601 23.020 1.00 95.44 295 ILE A CA 1
ATOM 2401 C C . ILE A 1 295 ? 1.332 0.276 23.661 1.00 95.44 295 ILE A C 1
ATOM 2403 O O . ILE A 1 295 ? 2.151 -0.386 24.318 1.00 95.44 295 ILE A O 1
ATOM 2407 N N . THR A 1 296 ? 0.107 -0.156 23.377 1.00 96.44 296 THR A N 1
ATOM 2408 C CA . THR A 1 296 ? -0.388 -1.491 23.710 1.00 96.44 296 THR A CA 1
ATOM 2409 C C . THR A 1 296 ? -0.285 -2.398 22.489 1.00 96.44 296 THR A C 1
ATOM 2411 O O . THR A 1 296 ? -0.994 -2.230 21.501 1.00 96.44 296 THR A O 1
ATOM 2414 N N . ASN A 1 297 ? 0.565 -3.419 22.571 1.00 95.56 297 ASN A N 1
ATOM 2415 C CA . ASN A 1 297 ? 0.696 -4.415 21.511 1.00 95.56 297 ASN A CA 1
ATOM 2416 C C . ASN A 1 297 ? -0.379 -5.501 21.671 1.00 95.56 297 ASN A C 1
ATOM 2418 O O . ASN A 1 297 ? -0.414 -6.204 22.685 1.00 95.56 297 ASN A O 1
ATOM 2422 N N . LYS A 1 298 ? -1.221 -5.687 20.654 1.00 96.62 298 LYS A N 1
ATOM 2423 C CA . LYS A 1 298 ? -2.309 -6.674 20.622 1.00 96.62 298 LYS A CA 1
ATOM 2424 C C . LYS A 1 298 ? -2.092 -7.665 19.481 1.00 96.62 298 LYS A C 1
ATOM 2426 O O . LYS A 1 298 ? -1.671 -7.288 18.402 1.00 96.62 298 LYS A O 1
ATOM 2431 N N . SER A 1 299 ? -2.395 -8.945 19.691 1.00 96.50 299 SER A N 1
ATOM 2432 C CA . SER A 1 299 ? -2.305 -9.929 18.603 1.00 96.50 299 SER A CA 1
ATOM 2433 C C . SER A 1 299 ? -3.482 -9.766 17.644 1.00 96.50 299 SER A C 1
ATOM 2435 O O . SER A 1 299 ? -4.631 -9.976 18.045 1.00 96.50 299 SER A O 1
ATOM 2437 N N . VAL A 1 300 ? -3.200 -9.481 16.371 1.00 96.56 300 VAL A N 1
ATOM 2438 C CA . VAL A 1 300 ? -4.233 -9.376 15.332 1.00 96.56 300 VAL A CA 1
ATOM 2439 C C . VAL A 1 300 ? -4.940 -10.719 15.104 1.00 96.56 300 VAL A C 1
ATOM 2441 O O . VAL A 1 300 ? -6.149 -10.771 14.924 1.00 96.56 300 VAL A O 1
ATOM 2444 N N . LYS A 1 301 ? -4.225 -11.842 15.254 1.00 95.00 301 LYS A N 1
ATOM 2445 C CA . LYS A 1 301 ? -4.795 -13.199 15.166 1.00 95.00 301 LYS A CA 1
ATOM 2446 C C . LYS A 1 301 ? -5.881 -13.425 16.228 1.00 95.00 301 LYS A C 1
ATOM 2448 O O . LYS A 1 301 ? -6.891 -14.069 15.960 1.00 95.00 301 LYS A O 1
ATOM 2453 N N . ASN A 1 302 ? -5.692 -12.891 17.437 1.00 95.62 302 ASN A N 1
ATOM 2454 C CA . ASN A 1 302 ? -6.707 -12.948 18.493 1.00 95.62 302 ASN A CA 1
ATOM 2455 C C . ASN A 1 302 ? -7.836 -11.940 18.275 1.00 95.62 302 ASN A C 1
ATOM 2457 O O . ASN A 1 302 ? -8.964 -12.222 18.670 1.00 95.62 302 ASN A O 1
ATOM 2461 N N . PHE A 1 303 ? -7.534 -10.785 17.680 1.00 96.75 303 PHE A N 1
ATOM 2462 C CA . PHE A 1 303 ? -8.546 -9.821 17.263 1.00 96.75 303 PHE A CA 1
ATOM 2463 C C . PHE A 1 303 ? -9.499 -10.464 16.251 1.00 96.75 303 PHE A C 1
ATOM 2465 O O . PHE A 1 303 ? -10.686 -10.561 16.541 1.00 96.75 303 PHE A O 1
ATOM 2472 N N . TRP A 1 304 ? -8.981 -11.023 15.153 1.00 95.31 304 TRP A N 1
ATOM 2473 C CA . TRP A 1 304 ? -9.804 -11.646 14.114 1.00 95.31 304 TRP A CA 1
ATOM 2474 C C . TRP A 1 304 ? -10.689 -12.759 14.657 1.00 95.31 304 TRP A C 1
ATOM 2476 O O . TRP A 1 304 ? -11.888 -12.727 14.428 1.00 95.31 304 TRP A O 1
ATOM 2486 N N . LYS A 1 305 ? -10.169 -13.648 15.512 1.00 94.00 305 LYS A N 1
ATOM 2487 C CA . LYS A 1 305 ? -10.980 -14.699 16.161 1.00 94.00 305 LYS A CA 1
ATOM 2488 C C . LYS A 1 305 ? -12.226 -14.183 16.893 1.00 94.00 305 LYS A C 1
ATOM 2490 O O . LYS A 1 305 ? -13.186 -14.933 17.023 1.00 94.00 305 LYS A O 1
ATOM 2495 N N . ARG A 1 306 ? -12.219 -12.944 17.397 1.00 93.19 306 ARG A N 1
ATOM 2496 C CA . ARG A 1 306 ? -13.385 -12.329 18.064 1.00 93.19 306 ARG A CA 1
ATOM 2497 C C . ARG A 1 306 ? -14.434 -11.813 17.078 1.00 93.19 306 ARG A C 1
ATOM 2499 O O . ARG A 1 306 ? -15.579 -11.643 17.473 1.00 93.19 306 ARG A O 1
ATOM 2506 N N . TYR A 1 307 ? -14.029 -11.573 15.837 1.00 90.12 307 TYR A N 1
ATOM 2507 C CA . TYR A 1 307 ? -14.812 -10.946 14.775 1.00 90.12 307 TYR A CA 1
ATOM 2508 C C . TYR A 1 307 ? -14.968 -11.848 13.541 1.00 90.12 307 TYR A C 1
ATOM 2510 O O . TYR A 1 307 ? -15.328 -11.360 12.480 1.00 90.12 307 TYR A O 1
ATOM 2518 N N . SER A 1 308 ? -14.675 -13.149 13.657 1.00 75.50 308 SER A N 1
ATOM 2519 C CA . SER A 1 308 ? -14.820 -14.156 12.589 1.00 75.50 308 SER A CA 1
ATOM 2520 C C . SER A 1 308 ? -16.021 -15.088 12.814 1.00 75.50 308 SER A C 1
ATOM 2522 O O . SER A 1 308 ? -15.980 -16.240 12.388 1.00 75.50 308 SER A O 1
ATOM 2524 N N . ALA A 1 309 ? -17.049 -14.620 13.529 1.00 57.19 309 ALA A N 1
ATOM 2525 C CA . ALA A 1 309 ? -18.271 -15.371 13.823 1.00 57.19 309 ALA A CA 1
ATOM 2526 C C . ALA A 1 309 ? -19.468 -14.765 13.096 1.00 57.19 309 ALA A C 1
ATOM 2528 O O . ALA A 1 309 ? -19.633 -13.528 13.225 1.00 57.19 309 ALA A O 1
#